Protein AF-A0A1Q3T3F7-F1 (afdb_monomer_lite)

Secondary structure (DSSP, 8-state):
-HHHHHHHHHHHHHHHHHHHHHHHHHHHHH---TTHHHHHHHHHHHHHHHHHHHHHHHHH--SHHHHHHHHHHHHHHHHHHHHHHHHHHHHHHHHHHHHHHHHH----EEEEEEE--TT-SS--EEEEEEEEEGGGG-TTEEEEEEEEEEESTTSS-HHHHSSGGGGGS-EEE--SEESSS---EEEE-SSEEEEEEEEEETTEEEEEETTEEEE-TT----S-S--TT-EEEEEEEEEETTEEEE-HHHHHHHHHHH-TTTT-HHHHHHHHHTTSHHHHHHTT-EEEEETTEEEEEE--

pLDDT: mean 79.57, std 12.03, range [44.59, 96.0]

Foldseek 3Di:
DVVVVLVVLLVVLLVLLVVLLVVLVVCLVVFPDPVCVVSLVVSLVVNVVQLVVLVVQCVPDPDPVSVVSSVSSNVSSVVSNVVSCVVVVVVVVLQVVLQVLLVQWAFPDKDKDFACFPLAPAGFWIKIKTKTWLVSVPPQKDWAWKKKAKFDPPPDDLVNCPDPNVLQAFIWGAAQEEADDDDFDWADDPTIIMTIGITGTPQWRYDDDSQKTFGDPPNPPVDDSDDPPIFMFMWTWICRSRHIRTNRVNVSVCRCPPNPCNPPVVSSVSSRVCPPPVNLVVSAWDQDDDVPGRRMTGHD

Sequence (300 aa):
MRYILAILALLMTVAVSYLCFIIVIATSKEGIVGSDFLTFFLTMITLILTFSAWLWVLKKSNAPAMKVISSTGMALPALPFLLITFVSGFVIYQFMYGKYLSKYATVRHYKETLITWPNFTYPVGLKIELEVPSASLGHRARYEGPILWMGSEGIIHANNAYSTSSHGYATLRPPFFVKNQPTSTITTGENSSTITQYLYPNVIMYIESPDVFCKELYSDLNTQIYSTGSHVNGILRWRYAQAVVDLNNALDNFLHKDSVFKNNPMLWNNMHKQFRDENLLAVGFKRCQIGARTNCFCKQ

Radius of gyration: 26.87 Å; chains: 1; bounding box: 64×48×82 Å

Structure (mmCIF, N/CA/C/O backbone):
data_AF-A0A1Q3T3F7-F1
#
_entry.id   AF-A0A1Q3T3F7-F1
#
loop_
_atom_site.group_PDB
_atom_site.id
_atom_site.type_symbol
_atom_site.label_atom_id
_atom_site.label_alt_id
_atom_site.label_comp_id
_atom_site.label_asym_id
_atom_site.label_entity_id
_atom_site.label_seq_id
_atom_site.pdbx_PDB_ins_code
_atom_site.Cartn_x
_atom_site.Cartn_y
_atom_site.Cartn_z
_atom_site.occupancy
_atom_site.B_iso_or_equiv
_atom_site.auth_seq_id
_atom_site.auth_comp_id
_atom_site.auth_asym_id
_atom_site.auth_atom_id
_atom_site.pdbx_PDB_model_num
ATOM 1 N N . MET A 1 1 ? -38.729 23.944 39.448 1.00 78.69 1 MET A N 1
ATOM 2 C CA . MET A 1 1 ? -37.382 24.323 38.956 1.00 78.69 1 MET A CA 1
ATOM 3 C C . MET A 1 1 ? -36.404 23.144 38.875 1.00 78.69 1 MET A C 1
ATOM 5 O O . MET A 1 1 ? -35.935 22.874 37.781 1.00 78.69 1 MET A O 1
ATOM 9 N N . ARG A 1 2 ? -36.143 22.380 39.955 1.00 83.00 2 ARG A N 1
ATOM 10 C CA . ARG A 1 2 ? -35.221 21.213 39.923 1.00 83.00 2 ARG A CA 1
ATOM 11 C C . ARG A 1 2 ? -35.563 20.151 38.860 1.00 83.00 2 ARG A C 1
ATOM 13 O O . ARG A 1 2 ? -34.678 19.726 38.134 1.00 83.00 2 ARG A O 1
ATOM 20 N N . TYR A 1 3 ? -36.839 19.784 38.723 1.00 83.69 3 TYR A N 1
ATOM 21 C CA . TYR A 1 3 ? -37.293 18.836 37.693 1.00 83.69 3 TYR A CA 1
ATOM 22 C C . TYR A 1 3 ? -37.123 19.365 36.265 1.00 83.69 3 TYR A C 1
ATOM 24 O O . TYR A 1 3 ? -36.716 18.622 35.384 1.00 83.69 3 TYR A O 1
ATOM 32 N N . ILE A 1 4 ? -37.373 20.660 36.050 1.00 86.75 4 ILE A N 1
ATOM 33 C CA . ILE A 1 4 ? -37.198 21.311 34.743 1.00 86.75 4 ILE A CA 1
ATOM 34 C C . ILE A 1 4 ? -35.719 21.272 34.342 1.00 86.75 4 ILE A C 1
ATOM 36 O O . ILE A 1 4 ? -35.395 20.865 33.233 1.00 86.75 4 ILE A O 1
ATOM 40 N N . LEU A 1 5 ? -34.816 21.608 35.269 1.00 85.88 5 LEU A N 1
ATOM 41 C CA . LEU A 1 5 ? -33.371 21.518 35.045 1.00 85.88 5 LEU A CA 1
ATOM 42 C C . LEU A 1 5 ? -32.919 20.079 34.763 1.00 85.88 5 LEU A C 1
ATOM 44 O O . LEU A 1 5 ? -32.094 19.868 33.881 1.00 85.88 5 LEU A O 1
ATOM 48 N N . ALA A 1 6 ? -33.479 19.088 35.462 1.00 84.19 6 ALA A N 1
ATOM 49 C CA . ALA A 1 6 ? -33.170 17.681 35.217 1.00 84.19 6 ALA A CA 1
ATOM 50 C C . ALA A 1 6 ? -33.649 17.204 33.836 1.00 84.19 6 ALA A C 1
ATOM 52 O O . ALA A 1 6 ? -32.922 16.490 33.154 1.00 84.19 6 ALA A O 1
ATOM 53 N N . ILE A 1 7 ? -34.836 17.626 33.396 1.00 88.19 7 ILE A N 1
ATOM 54 C CA . ILE A 1 7 ? -35.355 17.312 32.056 1.00 88.19 7 ILE A CA 1
ATOM 55 C C . ILE A 1 7 ? -34.505 17.991 30.974 1.00 88.19 7 ILE A C 1
ATOM 57 O O . ILE A 1 7 ? -34.151 17.354 29.987 1.00 88.19 7 ILE A O 1
ATOM 61 N N . LEU A 1 8 ? -34.107 19.251 31.165 1.00 89.69 8 LEU A N 1
ATOM 62 C CA . LEU A 1 8 ? -33.199 19.934 30.236 1.00 89.69 8 LEU A CA 1
ATOM 63 C C . LEU A 1 8 ? -31.832 19.238 30.167 1.00 89.69 8 LEU A C 1
ATOM 65 O O . LEU A 1 8 ? -31.312 19.006 29.077 1.00 89.69 8 LEU A O 1
ATOM 69 N N . ALA A 1 9 ? -31.276 18.835 31.313 1.00 87.06 9 ALA A N 1
ATOM 70 C CA . ALA A 1 9 ? -30.032 18.070 31.369 1.00 87.06 9 ALA A CA 1
ATOM 71 C C . ALA A 1 9 ? -30.160 16.700 30.680 1.00 87.06 9 ALA A C 1
ATOM 73 O O . ALA A 1 9 ? -29.218 16.256 30.022 1.00 87.06 9 ALA A O 1
ATOM 74 N N . LEU A 1 10 ? -31.318 16.039 30.797 1.00 88.62 10 LEU A N 1
ATOM 75 C CA . LEU A 1 10 ? -31.625 14.784 30.105 1.00 88.62 10 LEU A CA 1
ATOM 76 C C . LEU A 1 10 ? -31.589 14.982 28.588 1.00 88.62 10 LEU A C 1
ATOM 78 O O . LEU A 1 10 ? -30.882 14.255 27.894 1.00 88.62 10 LEU A O 1
ATOM 82 N N . LEU A 1 11 ? -32.309 15.986 28.083 1.00 89.88 11 LEU A N 1
ATOM 83 C CA . LEU A 1 11 ? -32.361 16.294 26.653 1.00 89.88 11 LEU A CA 1
ATOM 84 C C . LEU A 1 11 ? -30.967 16.608 26.097 1.00 89.88 11 LEU A C 1
ATOM 86 O O . LEU A 1 11 ? -30.584 16.064 25.063 1.00 89.88 11 LEU A O 1
ATOM 90 N N . MET A 1 12 ? -30.178 17.406 26.823 1.00 90.31 12 MET A N 1
ATOM 91 C CA . MET A 1 12 ? -28.788 17.696 26.461 1.00 90.31 12 MET A CA 1
ATOM 92 C C . MET A 1 12 ? -27.917 16.437 26.456 1.00 90.31 12 MET A C 1
ATOM 94 O O . MET A 1 12 ? -27.137 16.235 25.532 1.00 90.31 12 MET A O 1
ATOM 98 N N . THR A 1 13 ? -28.073 15.564 27.453 1.00 88.50 13 THR A N 1
ATOM 99 C CA . THR A 1 13 ? -27.333 14.295 27.540 1.00 88.50 13 THR A CA 1
ATOM 100 C C . THR A 1 13 ? -27.618 13.404 26.331 1.00 88.50 13 THR A C 1
ATOM 102 O O . THR A 1 13 ? -26.693 12.873 25.714 1.00 88.50 13 THR A O 1
ATOM 105 N N . VAL A 1 14 ? -28.895 13.266 25.964 1.00 88.19 14 VAL A N 1
ATOM 106 C CA . VAL A 1 14 ? -29.304 12.503 24.782 1.00 88.19 14 VAL A CA 1
ATOM 107 C C . VAL A 1 14 ? -28.698 13.133 23.529 1.00 88.19 14 VAL A C 1
ATOM 109 O O . VAL A 1 14 ? -27.987 12.443 22.803 1.00 88.19 14 VAL A O 1
ATOM 112 N N . ALA A 1 15 ? -28.870 14.440 23.320 1.00 89.88 15 ALA A N 1
ATOM 113 C CA . ALA A 1 15 ? -28.330 15.136 22.153 1.00 89.88 15 ALA A CA 1
ATOM 114 C C . ALA A 1 15 ? -26.807 14.961 22.007 1.00 89.88 15 ALA A C 1
ATOM 116 O O . ALA A 1 15 ? -26.332 14.592 20.934 1.00 89.88 15 ALA A O 1
ATOM 117 N N . VAL A 1 16 ? -26.045 15.148 23.090 1.00 88.88 16 VAL A N 1
ATOM 118 C CA . VAL A 1 16 ? -24.581 14.990 23.089 1.00 88.88 16 VAL A CA 1
ATOM 119 C C . VAL A 1 16 ? -24.179 13.542 22.811 1.00 88.88 16 VAL A C 1
ATOM 121 O O . VAL A 1 16 ? -23.296 13.309 21.992 1.00 88.88 16 VAL A O 1
ATOM 124 N N . SER A 1 17 ? -24.839 12.558 23.432 1.00 88.44 17 SER A N 1
ATOM 125 C CA . SER A 1 17 ? -24.500 11.143 23.219 1.00 88.44 17 SER A CA 1
ATOM 126 C C . SER A 1 17 ? -24.701 10.692 21.769 1.00 88.44 17 SER A C 1
ATOM 128 O O . SER A 1 17 ? -23.837 10.018 21.205 1.00 88.44 17 SER A O 1
ATOM 130 N N . TYR A 1 18 ? -25.795 11.122 21.134 1.00 88.81 18 TYR A N 1
ATOM 131 C CA . TYR A 1 18 ? -26.061 10.832 19.727 1.00 88.81 18 TYR A CA 1
ATOM 132 C C . TYR A 1 18 ? -25.140 11.621 18.794 1.00 88.81 18 TYR A C 1
ATOM 134 O O . TYR A 1 18 ? -24.691 11.073 17.790 1.00 88.81 18 TYR A O 1
ATOM 142 N N . LEU A 1 19 ? -24.784 12.862 19.135 1.00 88.94 19 LEU A N 1
ATOM 143 C CA . LEU A 1 19 ? -23.787 13.623 18.383 1.00 88.94 19 LEU A CA 1
ATOM 144 C C . LEU A 1 19 ? -22.417 12.929 18.411 1.00 88.94 19 LEU A C 1
ATOM 146 O O . LEU A 1 19 ? -21.804 12.757 17.360 1.00 88.94 19 LEU A O 1
ATOM 150 N N . CYS A 1 20 ? -21.962 12.461 19.580 1.00 87.75 20 CYS A N 1
ATOM 151 C CA . CYS A 1 20 ? -20.731 11.674 19.702 1.00 87.75 20 CYS A CA 1
ATOM 152 C C . CYS A 1 20 ? -20.779 10.406 18.841 1.00 87.75 20 CYS A C 1
ATOM 154 O O . CYS A 1 20 ? -19.801 10.086 18.168 1.00 87.75 20 CYS A O 1
ATOM 156 N N . PHE A 1 21 ? -21.915 9.708 18.826 1.00 86.19 21 PHE A N 1
ATOM 157 C CA . PHE A 1 21 ? -22.109 8.521 17.997 1.00 86.19 21 PHE A CA 1
ATOM 158 C C . PHE A 1 21 ? -22.022 8.831 16.498 1.00 86.19 21 PHE A C 1
ATOM 160 O O . PHE A 1 21 ? -21.320 8.131 15.770 1.00 86.19 21 PHE A O 1
ATOM 167 N N . ILE A 1 22 ? -22.671 9.906 16.043 1.00 87.81 22 ILE A N 1
ATOM 168 C CA . ILE A 1 22 ? -22.610 10.352 14.645 1.00 87.81 22 ILE A CA 1
ATOM 169 C C . ILE A 1 22 ? -21.174 10.715 14.257 1.00 87.81 22 ILE A C 1
ATOM 171 O O . ILE A 1 22 ? -20.713 10.278 13.205 1.00 87.81 22 ILE A O 1
ATOM 175 N N . ILE A 1 23 ? -20.454 11.454 15.110 1.00 84.94 23 ILE A N 1
ATOM 176 C CA . ILE A 1 23 ? -19.047 11.811 14.874 1.00 84.94 23 ILE A CA 1
ATOM 177 C C . ILE A 1 23 ? -18.199 10.547 14.722 1.00 84.94 23 ILE A C 1
ATOM 179 O O . ILE A 1 23 ? -17.444 10.438 13.764 1.00 84.94 23 ILE A O 1
ATOM 183 N N . VAL A 1 24 ? -18.363 9.570 15.617 1.00 83.25 24 VAL A N 1
ATOM 184 C CA . VAL A 1 24 ? -17.617 8.303 15.585 1.00 83.25 24 VAL A CA 1
ATOM 185 C C . VAL A 1 24 ? -17.922 7.483 14.328 1.00 83.25 24 VAL A C 1
ATOM 187 O O . VAL A 1 24 ? -17.011 6.906 13.733 1.00 83.25 24 VAL A O 1
ATOM 190 N N . ILE A 1 25 ? -19.178 7.428 13.883 1.00 82.31 25 ILE A N 1
ATOM 191 C CA . ILE A 1 25 ? -19.532 6.755 12.623 1.00 82.31 25 ILE A CA 1
ATOM 192 C C . ILE A 1 25 ? -18.935 7.492 11.423 1.00 82.31 25 ILE A C 1
ATOM 194 O O . ILE A 1 25 ? -18.386 6.854 10.526 1.00 82.31 25 ILE A O 1
ATOM 198 N N . ALA A 1 26 ? -19.033 8.821 11.400 1.00 81.75 26 ALA A N 1
ATOM 199 C CA . ALA A 1 26 ? -18.517 9.628 10.304 1.00 81.75 26 ALA A CA 1
ATOM 200 C C . ALA A 1 26 ? -16.997 9.463 10.161 1.00 81.75 26 ALA A C 1
ATOM 202 O O . ALA A 1 26 ? -16.523 9.160 9.068 1.00 81.75 26 ALA A O 1
ATOM 203 N N . THR A 1 27 ? -16.247 9.550 11.264 1.00 75.69 27 THR A N 1
ATOM 204 C CA . THR A 1 27 ? -14.787 9.372 11.250 1.00 75.69 27 THR A CA 1
ATOM 205 C C . THR A 1 27 ? -14.385 7.932 10.937 1.00 75.69 27 THR A C 1
ATOM 207 O O . THR A 1 27 ? -13.487 7.694 10.133 1.00 75.69 27 THR A O 1
ATOM 210 N N . SER A 1 28 ? -15.081 6.935 11.491 1.00 70.69 28 SER A N 1
ATOM 211 C CA . SER A 1 28 ? -14.764 5.524 11.219 1.00 70.69 28 SER A CA 1
ATOM 212 C C . SER A 1 28 ? -15.054 5.081 9.781 1.00 70.69 28 SER A C 1
ATOM 214 O O . SER A 1 28 ? -14.490 4.075 9.342 1.00 70.69 28 SER A O 1
ATOM 216 N N . LYS A 1 29 ? -15.882 5.816 9.025 1.00 69.94 29 LYS A N 1
ATOM 217 C CA . LYS A 1 29 ? -16.133 5.563 7.598 1.00 69.94 29 LYS A CA 1
ATOM 218 C C . LYS A 1 29 ? -14.932 5.924 6.720 1.00 69.94 29 LYS A C 1
ATOM 220 O O . LYS A 1 29 ? -14.641 5.192 5.776 1.00 69.94 29 LYS A O 1
ATOM 225 N N . GLU A 1 30 ? -14.256 7.032 7.014 1.00 60.62 30 GLU A N 1
ATOM 226 C CA . GLU A 1 30 ? -13.170 7.577 6.181 1.00 60.62 30 GLU A CA 1
ATOM 227 C C . GLU A 1 30 ? -11.809 6.911 6.447 1.00 60.62 30 GLU A C 1
ATOM 229 O O . GLU A 1 30 ? -10.882 7.030 5.645 1.00 60.62 30 GLU A O 1
ATOM 234 N N . GLY A 1 31 ? -11.730 6.116 7.513 1.00 58.72 31 GLY A N 1
ATOM 235 C CA . GLY A 1 31 ? -10.501 5.490 7.982 1.00 58.72 31 GLY A CA 1
ATOM 236 C C . GLY A 1 31 ? -9.888 6.292 9.116 1.00 58.72 31 GLY A C 1
ATOM 237 O O . GLY A 1 31 ? -9.935 7.514 9.127 1.00 58.72 31 GLY A O 1
ATOM 238 N N . ILE A 1 32 ? -9.355 5.582 10.108 1.00 63.25 32 ILE A N 1
ATOM 239 C CA . ILE A 1 32 ? -8.925 6.189 11.369 1.00 63.25 32 ILE A CA 1
ATOM 240 C C . ILE A 1 32 ? -7.459 6.571 11.239 1.00 63.25 32 ILE A C 1
ATOM 242 O O . ILE A 1 32 ? -6.578 5.714 11.131 1.00 63.25 32 ILE A O 1
ATOM 246 N N . VAL A 1 33 ? -7.202 7.870 11.253 1.00 62.94 33 VAL A N 1
ATOM 247 C CA . VAL A 1 33 ? -5.860 8.444 11.268 1.00 62.94 33 VAL A CA 1
ATOM 248 C C . VAL A 1 33 ? -5.438 8.659 12.722 1.00 62.94 33 VAL A C 1
ATOM 250 O O . VAL A 1 33 ? -6.265 8.749 13.627 1.00 62.94 33 VAL A O 1
ATOM 253 N N . GLY A 1 34 ? -4.131 8.741 12.983 1.00 63.88 34 GLY A N 1
ATOM 254 C CA . GLY A 1 34 ? -3.589 8.943 14.333 1.00 63.88 34 GLY A CA 1
ATOM 255 C C . GLY A 1 34 ? -4.230 10.107 15.112 1.00 63.88 34 GLY A C 1
ATOM 256 O O . GLY A 1 34 ? -4.373 10.025 16.330 1.00 63.88 34 GLY A O 1
ATOM 257 N N . SER A 1 35 ? -4.671 11.157 14.412 1.00 66.25 35 SER A N 1
ATOM 258 C CA . SER A 1 35 ? -5.398 12.305 14.971 1.00 66.25 35 SER A CA 1
ATOM 259 C C . SER A 1 35 ? -6.759 11.947 15.571 1.00 66.25 35 SER A C 1
ATOM 261 O O . SER A 1 35 ? -7.202 12.587 16.523 1.00 66.25 35 SER A O 1
ATOM 263 N N . ASP A 1 36 ? -7.413 10.909 15.059 1.00 72.25 36 ASP A N 1
ATOM 264 C CA . ASP A 1 36 ? -8.791 10.580 15.416 1.00 72.25 36 ASP A CA 1
ATOM 265 C C . ASP A 1 36 ? -8.872 9.875 16.769 1.00 72.25 36 ASP A C 1
ATOM 267 O O . ASP A 1 36 ? -9.899 9.953 17.444 1.00 72.25 36 ASP A O 1
ATOM 271 N N . PHE A 1 37 ? -7.777 9.254 17.230 1.00 75.31 37 PHE A N 1
ATOM 272 C CA . PHE A 1 37 ? -7.704 8.644 18.561 1.00 75.31 37 PHE A CA 1
ATOM 273 C C . PHE A 1 37 ? -8.017 9.642 19.676 1.00 75.31 37 PHE A C 1
ATOM 275 O O . PHE A 1 37 ? -8.658 9.266 20.658 1.00 75.31 37 PHE A O 1
ATOM 282 N N . LEU A 1 38 ? -7.624 10.911 19.518 1.00 81.44 38 LEU A N 1
ATOM 283 C CA . LEU A 1 38 ? -7.965 11.954 20.482 1.00 81.44 38 LEU A CA 1
ATOM 284 C C . LEU A 1 38 ? -9.481 12.180 20.526 1.00 81.44 38 LEU A C 1
ATOM 286 O O . LEU A 1 38 ? -10.060 12.242 21.607 1.00 81.44 38 LEU A O 1
ATOM 290 N N . THR A 1 39 ? -10.141 12.223 19.369 1.00 82.19 39 THR A N 1
ATOM 291 C CA . THR A 1 39 ? -11.602 12.345 19.262 1.00 82.19 39 THR A CA 1
ATOM 292 C C . THR A 1 39 ? -12.311 11.158 19.916 1.00 82.19 39 THR A C 1
ATOM 294 O O . THR A 1 39 ? -13.233 11.342 20.714 1.00 82.19 39 THR A O 1
ATOM 297 N N . PHE A 1 40 ? -11.852 9.930 19.660 1.00 80.31 40 PHE A N 1
ATOM 298 C CA . PHE A 1 40 ? -12.373 8.724 20.316 1.00 80.31 40 PHE A CA 1
ATOM 299 C C . PHE A 1 40 ? -12.178 8.755 21.838 1.00 80.31 40 PHE A C 1
ATOM 301 O O . PHE A 1 40 ? -13.078 8.390 22.594 1.00 80.31 40 PHE A O 1
ATOM 308 N N . PHE A 1 41 ? -11.024 9.228 22.305 1.00 84.12 41 PHE A N 1
ATOM 309 C CA . PHE A 1 41 ? -10.730 9.344 23.730 1.00 84.12 41 PHE A CA 1
ATOM 310 C C . PHE A 1 41 ? -11.610 10.395 24.417 1.00 84.12 41 PHE A C 1
ATOM 312 O O . PHE A 1 41 ? -12.210 10.118 25.457 1.00 84.12 41 PHE A O 1
ATOM 319 N N . LEU A 1 42 ? -11.749 11.577 23.811 1.00 87.12 42 LEU A N 1
ATOM 320 C CA . LEU A 1 42 ? -12.589 12.653 24.332 1.00 87.12 42 LEU A CA 1
ATOM 321 C C . LEU A 1 42 ? -14.062 12.240 24.373 1.00 87.12 42 LEU A C 1
ATOM 323 O O . LEU A 1 42 ? -14.704 12.411 25.406 1.00 87.12 42 LEU A O 1
ATOM 327 N N . THR A 1 43 ? -14.582 11.621 23.307 1.00 86.06 43 THR A N 1
ATOM 328 C CA . THR A 1 43 ? -15.970 11.122 23.287 1.00 86.06 43 THR A CA 1
ATOM 329 C C . THR A 1 43 ? -16.224 10.060 24.362 1.00 86.06 43 THR A C 1
ATOM 331 O O . THR A 1 43 ? -17.252 10.120 25.039 1.00 86.06 43 THR A O 1
ATOM 334 N N . MET A 1 44 ? -15.277 9.146 24.602 1.00 85.62 44 MET A N 1
ATOM 335 C CA . MET A 1 44 ? -15.370 8.175 25.701 1.00 85.62 44 MET A CA 1
ATOM 336 C C . MET A 1 44 ? -15.414 8.839 27.071 1.00 85.62 44 MET A C 1
ATOM 338 O O . MET A 1 44 ? -16.287 8.516 27.878 1.00 85.62 44 MET A O 1
ATOM 342 N N . ILE A 1 45 ? -14.506 9.782 27.338 1.00 89.00 45 ILE A N 1
ATOM 343 C CA . ILE A 1 45 ? -14.478 10.507 28.612 1.00 89.00 45 ILE A CA 1
ATOM 344 C C . ILE A 1 45 ? -15.788 11.258 28.825 1.00 89.00 45 ILE A C 1
ATOM 346 O O . ILE A 1 45 ? -16.371 11.161 29.905 1.00 89.00 45 ILE A O 1
ATOM 350 N N . THR A 1 46 ? -16.287 11.965 27.807 1.00 87.62 46 THR A N 1
ATOM 351 C CA . THR A 1 46 ? -17.558 12.690 27.900 1.00 87.62 46 THR A CA 1
ATOM 352 C C . THR A 1 46 ? -18.696 11.748 28.285 1.00 87.62 46 THR A C 1
ATOM 354 O O . THR A 1 46 ? -19.448 12.051 29.213 1.00 87.62 46 THR A O 1
ATOM 357 N N . LEU A 1 47 ? -18.803 10.578 27.653 1.00 86.69 47 LEU A N 1
ATOM 358 C CA . LEU A 1 47 ? -19.859 9.615 27.972 1.00 86.69 47 LEU A CA 1
ATOM 359 C C . LEU A 1 47 ? -19.709 9.023 29.381 1.00 86.69 47 LEU A C 1
ATOM 361 O O . LEU A 1 47 ? -20.702 8.941 30.104 1.00 86.69 47 LEU A O 1
ATOM 365 N N . ILE A 1 48 ? -18.487 8.686 29.808 1.00 89.50 48 ILE A N 1
ATOM 366 C CA . ILE A 1 48 ? -18.209 8.175 31.162 1.00 89.50 48 ILE A CA 1
ATOM 367 C C . ILE A 1 48 ? -18.582 9.213 32.225 1.00 89.50 48 ILE A C 1
ATOM 369 O O . ILE A 1 48 ? -19.238 8.873 33.214 1.00 89.50 48 ILE A O 1
ATOM 373 N N . LEU A 1 49 ? -18.203 10.478 32.025 1.00 89.56 49 LEU A N 1
ATOM 374 C CA . LEU A 1 49 ? -18.542 11.570 32.940 1.00 89.56 49 LEU A CA 1
ATOM 375 C C . LEU A 1 49 ? -20.054 11.785 33.006 1.00 89.56 49 LEU A C 1
ATOM 377 O O . LEU A 1 49 ? -20.607 11.929 34.096 1.00 89.56 49 LEU A O 1
ATOM 381 N N . THR A 1 50 ? -20.733 11.736 31.859 1.00 87.06 50 THR A N 1
ATOM 382 C CA . THR A 1 50 ? -22.188 11.920 31.794 1.00 87.06 50 THR A CA 1
ATOM 383 C C . THR A 1 50 ? -22.922 10.776 32.497 1.00 87.06 50 THR A C 1
ATOM 385 O O . THR A 1 50 ? -23.813 11.017 33.312 1.00 87.06 50 THR A O 1
ATOM 388 N N . PHE A 1 51 ? -22.499 9.530 32.271 1.00 87.12 51 PHE A N 1
ATOM 389 C CA . PHE A 1 51 ? -23.050 8.358 32.953 1.00 87.12 51 PHE A CA 1
ATOM 390 C C . PHE A 1 51 ? -22.807 8.413 34.470 1.00 87.12 51 PHE A C 1
ATOM 392 O O . PHE A 1 51 ? -23.718 8.171 35.263 1.00 87.12 51 PHE A O 1
ATOM 399 N N . SER A 1 52 ? -21.599 8.805 34.883 1.00 88.75 52 SER A N 1
ATOM 400 C CA . SER A 1 52 ? -21.226 8.952 36.296 1.00 88.75 52 SER A CA 1
ATOM 401 C C . SER A 1 52 ? -22.036 10.045 36.996 1.00 88.75 52 SER A C 1
ATOM 403 O O . SER A 1 52 ? -22.481 9.850 38.129 1.00 88.75 52 SER A O 1
ATOM 405 N N . ALA A 1 53 ? -22.285 11.168 36.315 1.00 87.75 53 ALA A N 1
ATOM 406 C CA . ALA A 1 53 ? -23.117 12.253 36.825 1.00 87.75 53 ALA A CA 1
ATOM 407 C C . ALA A 1 53 ? -24.558 11.783 37.074 1.00 87.75 53 ALA A C 1
ATOM 409 O O . ALA A 1 53 ? -25.096 12.001 38.161 1.00 87.75 53 ALA A O 1
ATOM 410 N N . TRP A 1 54 ? -25.167 11.066 36.125 1.00 89.75 54 TRP A N 1
ATOM 411 C CA . TRP A 1 54 ? -26.520 10.527 36.298 1.00 89.75 54 TRP A CA 1
ATOM 412 C C . TRP A 1 54 ? -26.609 9.458 37.387 1.00 89.75 54 TRP A C 1
ATOM 414 O O . TRP A 1 54 ? -27.565 9.461 38.165 1.00 89.75 54 TRP A O 1
ATOM 424 N N . LEU A 1 55 ? -25.591 8.604 37.513 1.00 88.31 55 LEU A N 1
ATOM 425 C CA . LEU A 1 55 ? -25.499 7.615 38.589 1.00 88.31 55 LEU A CA 1
ATOM 426 C C . LEU A 1 55 ? -25.392 8.288 39.966 1.00 88.31 55 LEU A C 1
ATOM 428 O O . LEU A 1 55 ? -26.004 7.833 40.936 1.00 88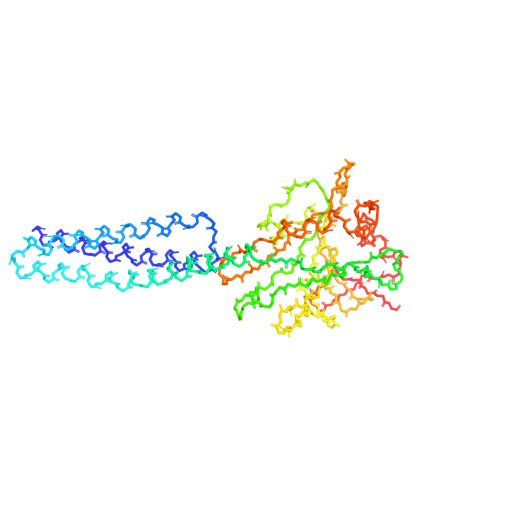.31 55 LEU A O 1
ATOM 432 N N . TRP A 1 56 ? -24.662 9.400 40.057 1.00 89.06 56 TRP A N 1
ATOM 433 C CA . TRP A 1 56 ? -24.584 10.202 41.275 1.00 89.06 56 TRP A CA 1
ATOM 434 C C . TRP A 1 56 ? -25.930 10.855 41.625 1.00 89.06 56 TRP A C 1
ATOM 436 O O . TRP A 1 56 ? -26.373 10.752 42.773 1.00 89.06 56 TRP A O 1
ATOM 446 N N . VAL A 1 57 ? -26.626 11.447 40.645 1.00 86.81 57 VAL A N 1
ATOM 447 C CA . VAL A 1 57 ? -27.973 12.015 40.846 1.00 86.81 57 VAL A CA 1
ATOM 448 C C . VAL A 1 57 ? -28.962 10.930 41.278 1.00 86.81 57 VAL A C 1
ATOM 450 O O . VAL A 1 57 ? -29.728 11.154 42.217 1.00 86.81 57 VAL A O 1
ATOM 453 N N . LEU A 1 58 ? -28.911 9.740 40.671 1.00 86.94 58 LEU A N 1
ATOM 454 C CA . LEU A 1 58 ? -29.759 8.604 41.038 1.00 86.94 58 LEU A CA 1
ATOM 455 C C . LEU A 1 58 ? -29.540 8.188 42.500 1.00 86.94 58 LEU A C 1
ATOM 457 O O . LEU A 1 58 ? -30.509 8.033 43.241 1.00 86.94 58 LEU A O 1
ATOM 461 N N . LYS A 1 59 ? -28.276 8.070 42.935 1.00 88.31 59 LYS A N 1
ATOM 462 C CA . LYS A 1 59 ? -27.918 7.711 44.320 1.00 88.31 59 LYS A CA 1
ATOM 463 C C . LYS A 1 59 ? -28.354 8.755 45.347 1.00 88.31 59 LYS A C 1
ATOM 465 O O . LYS A 1 59 ? -28.688 8.396 46.471 1.00 88.31 59 LYS A O 1
ATOM 470 N N . LYS A 1 60 ? -28.323 10.041 44.989 1.00 88.50 60 LYS A N 1
ATOM 471 C CA . LYS A 1 60 ? -28.698 11.147 45.888 1.00 88.50 60 LYS A CA 1
ATOM 472 C C . LYS A 1 60 ? -30.198 11.454 45.894 1.00 88.50 60 LYS A C 1
ATOM 474 O O . LYS A 1 60 ? -30.657 12.202 46.756 1.00 88.50 60 LYS A O 1
ATOM 479 N N . SER A 1 61 ? -30.963 10.906 44.954 1.00 85.62 61 SER A N 1
ATOM 480 C CA . SER A 1 61 ? -32.381 11.223 44.794 1.00 85.62 61 SER A CA 1
ATOM 481 C C . SER A 1 61 ? -33.279 10.302 45.616 1.00 85.62 61 SER A C 1
ATOM 483 O O . SER A 1 61 ? -33.397 9.113 45.334 1.00 85.62 61 SER A O 1
ATOM 485 N N . ASN A 1 62 ? -34.005 10.875 46.579 1.00 81.75 62 ASN A N 1
ATOM 486 C CA . ASN A 1 62 ? -35.020 10.151 47.356 1.00 81.75 62 ASN A CA 1
ATOM 487 C C . ASN A 1 62 ? -36.413 10.178 46.698 1.00 81.75 62 ASN A C 1
ATOM 489 O O . ASN A 1 62 ? -37.229 9.299 46.958 1.00 81.75 62 ASN A O 1
ATOM 493 N N . ALA A 1 63 ? -36.680 11.150 45.818 1.00 88.38 63 ALA A N 1
ATOM 494 C CA . ALA A 1 63 ? -37.976 11.301 45.159 1.00 88.38 63 ALA A CA 1
ATOM 495 C C . ALA A 1 63 ? -38.155 10.302 43.993 1.00 88.38 63 ALA A C 1
ATOM 497 O O . ALA A 1 63 ? -37.260 10.206 43.145 1.00 88.38 63 ALA A O 1
ATOM 498 N N . PRO A 1 64 ? -39.311 9.615 43.882 1.00 86.88 64 PRO A N 1
ATOM 499 C CA . PRO A 1 64 ? -39.544 8.601 42.849 1.00 86.88 64 PRO A CA 1
ATOM 500 C C . PRO A 1 64 ? -39.452 9.175 41.430 1.00 86.88 64 PRO A C 1
ATOM 502 O O . PRO A 1 64 ? -38.800 8.584 40.575 1.00 86.88 64 PRO A O 1
ATOM 505 N N . ALA A 1 65 ? -39.990 10.375 41.193 1.00 85.44 65 ALA A N 1
ATOM 506 C CA . ALA A 1 65 ? -39.909 11.038 39.890 1.00 85.44 65 ALA A CA 1
ATOM 507 C C . ALA A 1 65 ? -38.460 11.343 39.458 1.00 85.44 65 ALA A C 1
ATOM 509 O O . ALA A 1 65 ? -38.107 11.142 38.299 1.00 85.44 65 ALA A O 1
ATOM 510 N N . MET A 1 66 ? -37.588 11.764 40.385 1.00 86.06 66 MET A N 1
ATOM 511 C CA . MET A 1 66 ? -36.170 11.975 40.065 1.00 86.06 66 MET A CA 1
ATOM 512 C C . MET A 1 66 ? -35.444 10.662 39.775 1.00 86.06 66 MET A C 1
ATOM 514 O O . MET A 1 66 ? -34.605 10.634 38.882 1.00 86.06 66 MET A O 1
ATOM 518 N N . LYS A 1 67 ? -35.794 9.563 40.457 1.00 86.88 67 LYS A N 1
ATOM 519 C CA . LYS A 1 67 ? -35.239 8.239 40.137 1.00 86.88 67 LYS A CA 1
ATOM 520 C C . LYS A 1 67 ? -35.608 7.792 38.719 1.00 86.88 67 LYS A C 1
ATOM 522 O O . LYS A 1 67 ? -34.756 7.248 38.018 1.00 86.88 67 LYS A O 1
ATOM 527 N N . VAL A 1 68 ? -36.835 8.065 38.269 1.00 89.38 68 VAL A N 1
ATOM 528 C CA . VAL A 1 68 ? -37.268 7.785 36.886 1.00 89.38 68 VAL A CA 1
ATOM 529 C C . VAL A 1 68 ? -36.486 8.634 35.880 1.00 89.38 68 VAL A C 1
ATOM 531 O O . VAL A 1 68 ? -35.946 8.099 34.914 1.00 89.38 68 VAL A O 1
ATOM 534 N N . ILE A 1 69 ? -36.345 9.940 36.124 1.00 87.50 69 ILE A N 1
ATOM 535 C CA . ILE A 1 69 ? -35.580 10.825 35.230 1.00 87.50 69 ILE A CA 1
ATOM 536 C C . ILE A 1 69 ? -34.113 10.385 35.161 1.00 87.50 69 ILE A C 1
ATOM 538 O O . ILE A 1 69 ? -33.560 10.264 34.072 1.00 87.50 69 ILE A O 1
ATOM 542 N N . SER A 1 70 ? -33.486 10.091 36.302 1.00 86.06 70 SER A N 1
ATOM 543 C CA . SER A 1 70 ? -32.081 9.681 36.340 1.00 86.06 70 SER A CA 1
ATOM 544 C C . SER A 1 70 ? -31.832 8.310 35.722 1.00 86.06 70 SER A C 1
ATOM 546 O O . SER A 1 70 ? -30.849 8.151 35.007 1.00 86.06 70 SER A O 1
ATOM 548 N N . SER A 1 71 ? -32.718 7.333 35.936 1.00 86.62 71 SER A N 1
ATOM 549 C CA . SER A 1 71 ? -32.613 6.027 35.268 1.00 86.62 71 SER A CA 1
ATOM 550 C C . SER A 1 71 ? -32.782 6.151 33.753 1.00 86.62 71 SER A C 1
ATOM 552 O O . SER A 1 71 ? -32.003 5.565 33.006 1.00 86.62 71 SER A O 1
ATOM 554 N N . THR A 1 72 ? -33.708 6.994 33.289 1.00 86.88 72 THR A N 1
ATOM 555 C CA . THR A 1 72 ? -33.872 7.309 31.859 1.00 86.88 72 THR A CA 1
ATOM 556 C C . THR A 1 72 ? -32.625 7.996 31.290 1.00 86.88 72 THR A C 1
ATOM 558 O O . THR A 1 72 ? -32.175 7.656 30.196 1.00 86.88 72 THR A O 1
ATOM 561 N N . GLY A 1 73 ? -32.018 8.908 32.059 1.00 82.94 73 GLY A N 1
ATOM 562 C CA . GLY A 1 73 ? -30.770 9.594 31.704 1.00 82.94 73 GLY A CA 1
ATOM 563 C C . GLY A 1 73 ? -29.545 8.694 31.642 1.00 82.94 73 GLY A C 1
ATOM 564 O O . GLY A 1 73 ? -28.580 9.039 30.971 1.00 82.94 73 GLY A O 1
ATOM 565 N N . MET A 1 74 ? -29.600 7.518 32.267 1.00 86.06 74 MET A N 1
ATOM 566 C CA . MET A 1 74 ? -28.597 6.467 32.092 1.00 86.06 74 MET A CA 1
ATOM 567 C C . MET A 1 74 ? -28.946 5.522 30.939 1.00 86.06 74 MET A C 1
ATOM 569 O O . MET A 1 74 ? -28.057 5.133 30.189 1.00 86.06 74 MET A O 1
ATOM 573 N N . ALA A 1 75 ? -30.221 5.152 30.790 1.00 87.81 75 ALA A N 1
ATOM 574 C CA . ALA A 1 75 ? -30.661 4.147 29.826 1.00 87.81 75 ALA A CA 1
ATOM 575 C C . ALA A 1 75 ? -30.569 4.628 28.370 1.00 87.81 75 ALA A C 1
ATOM 577 O O . ALA A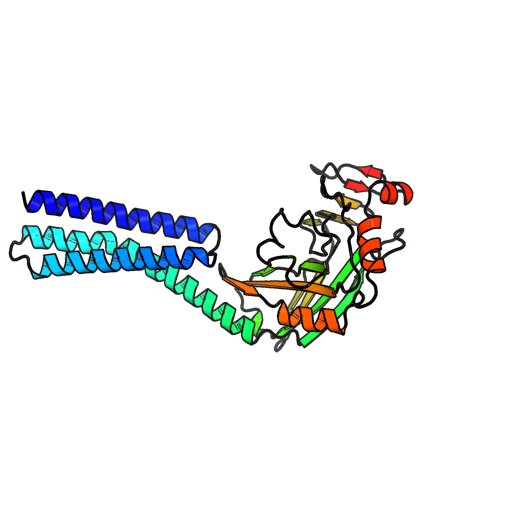 1 75 ? -30.080 3.892 27.517 1.00 87.81 75 ALA A O 1
ATOM 578 N N . LEU A 1 76 ? -30.997 5.861 28.076 1.00 87.06 76 LEU A N 1
ATOM 579 C CA . LEU A 1 76 ? -30.998 6.375 26.700 1.00 87.06 76 LEU A CA 1
ATOM 580 C C . LEU A 1 76 ? -29.584 6.518 26.101 1.00 87.06 76 LEU A C 1
ATOM 582 O O . LEU A 1 76 ? -29.395 6.108 24.955 1.00 87.06 76 LEU A O 1
ATOM 586 N N . PRO A 1 77 ? -28.572 7.025 26.834 1.00 84.44 77 PRO A N 1
ATOM 587 C CA . PRO A 1 77 ? -27.199 7.098 26.330 1.00 84.44 77 PRO A CA 1
ATOM 588 C C . PRO A 1 77 ? -26.451 5.763 26.385 1.00 84.44 77 PRO A C 1
ATOM 590 O O . PRO A 1 77 ? -25.384 5.652 25.782 1.00 84.44 77 PRO A O 1
ATOM 593 N N . ALA A 1 78 ? -26.975 4.755 27.095 1.00 86.50 78 ALA A N 1
ATOM 594 C CA . ALA A 1 78 ? -26.303 3.466 27.240 1.00 86.50 78 ALA A CA 1
ATOM 595 C C . ALA A 1 78 ? -26.103 2.763 25.892 1.00 86.50 78 ALA A C 1
ATOM 5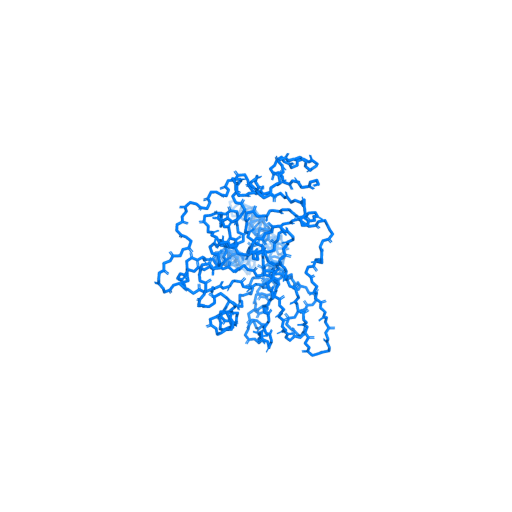97 O O . ALA A 1 78 ? -25.052 2.168 25.674 1.00 86.50 78 ALA A O 1
ATOM 598 N N . LEU A 1 79 ? -27.070 2.855 24.973 1.00 85.31 79 LEU A N 1
ATOM 599 C CA . LEU A 1 79 ? -26.943 2.250 23.646 1.00 85.31 79 LEU A CA 1
ATOM 600 C C . LEU A 1 79 ? -25.834 2.922 22.806 1.00 85.31 79 LEU A C 1
ATOM 602 O O . LEU A 1 79 ? -24.929 2.200 22.382 1.00 85.31 79 LEU A O 1
ATOM 606 N N . PRO A 1 80 ? -25.820 4.261 22.608 1.00 85.50 80 PRO A N 1
ATOM 607 C CA . PRO A 1 80 ? -24.682 4.953 22.001 1.00 85.50 80 PRO A CA 1
ATOM 608 C C . PRO A 1 80 ? -23.354 4.602 22.671 1.00 85.50 80 PRO A C 1
ATOM 610 O O . PRO A 1 80 ? -22.381 4.313 21.983 1.00 85.50 80 PRO A O 1
ATOM 613 N N . PHE A 1 81 ? -23.316 4.562 24.005 1.00 85.56 81 PHE A N 1
ATOM 614 C CA . PHE A 1 81 ? -22.109 4.217 24.748 1.00 85.56 81 PHE A CA 1
ATOM 615 C C . PHE A 1 81 ? -21.601 2.815 24.406 1.00 85.56 81 PHE A C 1
ATOM 617 O O . PHE A 1 81 ? -20.461 2.681 23.972 1.00 85.56 81 PHE A O 1
ATOM 624 N N . LEU A 1 82 ? -22.451 1.788 24.512 1.00 88.69 82 LEU A N 1
ATOM 625 C CA . LEU A 1 82 ? -22.088 0.406 24.190 1.00 88.69 82 LEU A CA 1
ATOM 626 C C . LEU A 1 82 ? -21.611 0.259 22.742 1.00 88.69 82 LEU A C 1
ATOM 628 O O . LEU A 1 82 ? -20.613 -0.418 22.495 1.00 88.69 82 LEU A O 1
ATOM 632 N N . LEU A 1 83 ? -22.287 0.914 21.794 1.00 86.94 83 LEU A N 1
ATOM 633 C CA . LEU A 1 83 ? -21.909 0.872 20.383 1.00 86.94 83 LEU A CA 1
ATOM 634 C C . LEU A 1 83 ? -20.553 1.536 20.137 1.00 86.94 83 LEU A C 1
ATOM 636 O O . LEU A 1 83 ? -19.702 0.944 19.476 1.00 86.94 83 LEU A O 1
ATOM 640 N N . ILE A 1 84 ? -20.318 2.726 20.694 1.00 85.19 84 ILE A N 1
ATOM 641 C CA . ILE A 1 84 ? -19.024 3.402 20.560 1.00 85.19 84 ILE A CA 1
ATOM 642 C C . ILE A 1 84 ? -17.939 2.561 21.247 1.00 85.19 84 ILE A C 1
ATOM 644 O O . ILE A 1 84 ? -16.869 2.385 20.674 1.00 85.19 84 ILE A O 1
ATOM 648 N N . THR A 1 85 ? -18.189 1.981 22.427 1.00 85.12 85 THR A N 1
ATOM 649 C CA . THR A 1 85 ? -17.210 1.120 23.115 1.00 85.12 85 THR A CA 1
ATOM 650 C C . THR A 1 85 ? -16.859 -0.098 22.274 1.00 85.12 85 THR A C 1
ATOM 652 O O . THR A 1 85 ? -15.680 -0.427 22.145 1.00 85.12 85 THR A O 1
ATOM 655 N N . PHE A 1 86 ? -17.854 -0.732 21.655 1.00 85.88 86 PHE A N 1
ATOM 656 C CA . PHE A 1 86 ? -17.637 -1.858 20.757 1.00 85.88 86 PHE A CA 1
ATOM 657 C C . PHE A 1 86 ? -16.810 -1.461 19.525 1.00 85.88 86 PHE A C 1
ATOM 659 O O . PHE A 1 86 ? -15.811 -2.117 19.228 1.00 85.88 86 PHE A O 1
ATOM 666 N N . VAL A 1 87 ? -17.170 -0.367 18.844 1.00 81.69 87 VAL A N 1
ATOM 667 C CA . VAL A 1 87 ? -16.443 0.129 17.662 1.00 81.69 87 VAL A CA 1
ATOM 668 C C . VAL A 1 87 ? -15.008 0.509 18.026 1.00 81.69 87 VAL A C 1
ATOM 670 O O . VAL A 1 87 ? -14.073 0.038 17.381 1.00 81.69 87 VAL A O 1
ATOM 673 N N . SER A 1 88 ? -14.809 1.286 19.091 1.00 78.75 88 SER A N 1
ATOM 674 C CA . SER A 1 88 ? -13.481 1.675 19.571 1.00 78.75 88 SER A CA 1
ATOM 675 C C . SER A 1 88 ? -12.643 0.464 19.972 1.00 78.75 88 SER A C 1
ATOM 677 O O . SER A 1 88 ? -11.479 0.371 19.591 1.00 78.75 88 SER A O 1
ATOM 679 N N . GLY A 1 89 ? -13.226 -0.492 20.702 1.00 81.81 89 GLY A N 1
ATOM 680 C CA . GLY A 1 89 ? -12.549 -1.725 21.100 1.00 81.81 89 GLY A CA 1
ATOM 681 C C . GLY A 1 89 ? -12.120 -2.558 19.893 1.00 81.81 89 GLY A C 1
ATOM 682 O O . GLY A 1 89 ? -10.981 -3.018 19.837 1.00 81.81 89 GLY A O 1
ATOM 683 N N . PHE A 1 90 ? -12.991 -2.682 18.890 1.00 79.88 90 PHE A N 1
ATOM 684 C CA . PHE A 1 90 ? -12.669 -3.355 17.635 1.00 79.88 90 PHE A CA 1
ATOM 685 C C . PHE A 1 90 ? -11.545 -2.641 16.874 1.00 79.88 90 PHE A C 1
ATOM 687 O O . PHE A 1 90 ? -10.607 -3.296 16.428 1.00 79.88 90 PHE A O 1
ATOM 694 N N . VAL A 1 91 ? -11.584 -1.311 16.768 1.00 75.56 91 VAL A N 1
ATOM 695 C CA . VAL A 1 91 ? -10.528 -0.513 16.123 1.00 75.56 91 VAL A CA 1
ATOM 696 C C . VAL A 1 91 ? -9.189 -0.686 16.834 1.00 75.56 91 VAL A C 1
ATOM 698 O O . VAL A 1 91 ? -8.184 -0.958 16.179 1.00 75.56 91 VAL A O 1
ATOM 701 N N . ILE A 1 92 ? -9.165 -0.562 18.164 1.00 77.31 92 ILE A N 1
ATOM 702 C CA . ILE A 1 92 ? -7.949 -0.733 18.968 1.00 77.31 92 ILE A CA 1
ATOM 703 C C . ILE A 1 92 ? -7.408 -2.151 18.798 1.00 77.31 92 ILE A C 1
ATOM 705 O O . ILE A 1 92 ? -6.209 -2.320 18.589 1.00 77.31 92 ILE A O 1
ATOM 709 N N . TYR A 1 93 ? -8.275 -3.165 18.830 1.00 80.75 93 TYR A N 1
ATOM 710 C CA . TYR A 1 93 ? -7.881 -4.548 18.578 1.00 80.75 93 TYR A CA 1
ATOM 711 C C . TYR A 1 93 ? -7.244 -4.710 17.193 1.00 80.75 93 TYR A C 1
ATOM 713 O O . TYR A 1 93 ? -6.148 -5.256 17.103 1.00 80.75 93 TYR A O 1
ATOM 721 N N . GLN A 1 94 ? -7.869 -4.194 16.129 1.00 75.69 94 GLN A N 1
ATOM 722 C CA . GLN A 1 94 ? -7.327 -4.269 14.765 1.00 75.69 94 GLN A CA 1
ATOM 723 C C . GLN A 1 94 ? -5.995 -3.526 14.635 1.00 75.69 94 GLN A C 1
ATOM 725 O O . GLN A 1 94 ? -5.072 -4.024 13.997 1.00 75.69 94 GLN A O 1
ATOM 730 N N . PHE A 1 95 ? -5.865 -2.363 15.275 1.00 74.12 95 PHE A N 1
ATOM 731 C CA . PHE A 1 95 ? -4.622 -1.599 15.303 1.00 74.12 95 PHE A CA 1
ATOM 732 C C . PHE A 1 95 ? -3.504 -2.355 16.028 1.00 74.12 95 PHE A C 1
ATOM 734 O O . PHE A 1 95 ? -2.400 -2.486 15.502 1.00 74.12 95 PHE A O 1
ATOM 741 N N . MET A 1 96 ? -3.788 -2.895 17.214 1.00 77.31 96 MET A N 1
ATOM 742 C CA . MET A 1 96 ? -2.822 -3.661 18.003 1.00 77.31 96 MET A CA 1
ATOM 743 C C . MET A 1 96 ? -2.441 -4.968 17.314 1.00 77.31 96 MET A C 1
ATOM 745 O O . MET A 1 96 ? -1.263 -5.314 17.289 1.00 77.31 96 MET A O 1
ATOM 749 N N . TYR A 1 97 ? -3.408 -5.663 16.717 1.00 75.56 97 TYR A N 1
ATOM 750 C CA . TYR A 1 97 ? -3.169 -6.869 15.933 1.00 75.56 97 TYR A CA 1
ATOM 751 C C . TYR A 1 97 ? -2.350 -6.561 14.678 1.00 75.56 97 TYR A C 1
ATOM 753 O O . TYR A 1 97 ? -1.376 -7.252 14.403 1.00 75.56 97 TYR A O 1
ATOM 761 N N . GLY A 1 98 ? -2.658 -5.470 13.976 1.00 69.94 98 GLY A N 1
ATOM 762 C CA . GLY A 1 98 ? -1.863 -4.985 12.853 1.00 69.94 98 GLY A CA 1
ATOM 763 C C . GLY A 1 98 ? -0.421 -4.666 13.258 1.00 69.94 98 GLY A C 1
ATOM 764 O O . GLY A 1 98 ? 0.511 -5.151 12.624 1.00 69.94 98 GLY A O 1
ATOM 765 N N . LYS A 1 99 ? -0.213 -3.914 14.346 1.00 72.38 99 LYS A N 1
ATOM 766 C CA . LYS A 1 99 ? 1.125 -3.593 14.880 1.00 72.38 99 LYS A CA 1
ATOM 767 C C . LYS A 1 99 ? 1.872 -4.832 15.376 1.00 72.38 99 LYS A C 1
ATOM 769 O O . LYS A 1 99 ? 3.090 -4.920 15.250 1.00 72.38 99 LYS A O 1
ATOM 774 N N . TYR A 1 100 ? 1.154 -5.791 15.953 1.00 74.62 100 TYR A N 1
ATOM 775 C CA . TYR A 1 100 ? 1.715 -7.092 16.287 1.00 74.62 100 TYR A CA 1
ATOM 776 C C . TYR A 1 100 ? 2.206 -7.768 15.006 1.00 74.62 100 TYR A C 1
ATOM 778 O O . TYR A 1 100 ? 3.395 -8.043 14.896 1.00 74.62 100 TYR A O 1
ATOM 786 N N . LEU A 1 101 ? 1.343 -7.930 14.000 1.00 69.81 101 LEU A N 1
ATOM 787 C CA . LEU A 1 101 ? 1.710 -8.546 12.730 1.00 69.81 101 LEU A CA 1
ATOM 788 C C . LEU A 1 101 ? 2.850 -7.808 12.029 1.00 69.81 101 LEU A C 1
ATOM 790 O O . LEU A 1 101 ? 3.740 -8.479 11.532 1.00 69.81 101 LEU A O 1
ATOM 794 N N . SER A 1 102 ? 2.903 -6.474 12.061 1.00 65.56 102 SER A N 1
ATOM 795 C CA . SER A 1 102 ? 3.996 -5.682 11.475 1.00 65.56 102 SER A CA 1
ATOM 796 C C . SER A 1 102 ? 5.358 -6.020 12.069 1.00 65.56 102 SER A C 1
ATOM 798 O O . SER A 1 102 ? 6.361 -6.025 11.365 1.00 65.56 102 SER A O 1
ATOM 800 N N . LYS A 1 103 ? 5.402 -6.321 13.371 1.00 67.00 103 LYS A N 1
ATOM 801 C CA . LYS A 1 103 ? 6.636 -6.684 14.071 1.00 67.00 103 LYS A CA 1
ATOM 802 C C . LYS A 1 103 ? 7.168 -8.053 13.635 1.00 67.00 103 LYS A C 1
ATOM 804 O O . LYS A 1 103 ? 8.370 -8.285 13.718 1.00 67.00 103 LYS A O 1
ATOM 809 N N . TYR A 1 104 ? 6.286 -8.950 13.196 1.00 66.19 104 TYR A N 1
ATOM 810 C CA . TYR A 1 104 ? 6.632 -10.312 12.767 1.00 66.19 104 TYR A CA 1
ATOM 811 C C . TYR A 1 104 ? 6.572 -10.502 11.248 1.00 66.19 104 TYR A C 1
ATOM 813 O O . TYR A 1 104 ? 6.969 -11.546 10.734 1.00 66.19 104 TYR A O 1
ATOM 821 N N . ALA A 1 105 ? 6.081 -9.496 10.533 1.00 66.56 105 ALA A N 1
ATOM 822 C CA . ALA A 1 105 ? 6.049 -9.434 9.092 1.00 66.56 105 ALA A CA 1
ATOM 823 C C . ALA A 1 105 ? 7.463 -9.232 8.574 1.00 66.56 105 ALA A C 1
ATOM 825 O O . ALA A 1 105 ? 8.027 -8.140 8.621 1.00 66.56 105 ALA A O 1
ATOM 826 N N . THR A 1 106 ? 8.041 -10.314 8.083 1.00 74.19 106 THR A N 1
ATOM 827 C CA . THR A 1 106 ? 9.332 -10.282 7.420 1.00 74.19 106 THR A CA 1
ATOM 828 C C . THR A 1 106 ? 9.133 -10.565 5.945 1.00 74.19 106 THR A C 1
ATOM 830 O O . THR A 1 106 ? 8.320 -11.405 5.558 1.00 74.19 106 THR A O 1
ATOM 833 N N . VAL A 1 107 ? 9.883 -9.852 5.111 1.00 77.56 107 VAL A N 1
ATOM 834 C CA . VAL A 1 107 ? 10.079 -10.260 3.724 1.00 77.56 107 VAL A CA 1
ATOM 835 C C . VAL A 1 107 ? 11.182 -11.317 3.766 1.00 77.56 107 VAL A C 1
ATOM 837 O O . VAL A 1 107 ? 12.322 -11.015 4.108 1.00 77.56 107 VAL A O 1
ATOM 840 N N . ARG A 1 108 ? 10.827 -12.583 3.541 1.00 83.12 108 ARG A N 1
ATOM 841 C CA . ARG A 1 108 ? 11.778 -13.709 3.549 1.00 83.12 108 ARG A CA 1
ATOM 842 C C . ARG A 1 108 ? 12.582 -13.768 2.263 1.00 83.12 108 ARG A C 1
ATOM 844 O O . ARG A 1 108 ? 13.774 -14.057 2.286 1.00 83.12 108 ARG A O 1
ATOM 851 N N . HIS A 1 109 ? 11.909 -13.485 1.157 1.00 86.12 109 HIS A N 1
ATOM 852 C CA . HIS A 1 109 ? 12.492 -13.477 -0.168 1.00 86.12 109 HIS A CA 1
ATOM 853 C C . HIS A 1 109 ? 11.991 -12.260 -0.936 1.00 86.12 109 HIS A C 1
ATOM 855 O O . HIS A 1 109 ? 10.806 -11.920 -0.865 1.00 86.12 109 HIS A O 1
ATOM 861 N N . TYR A 1 110 ? 12.911 -11.620 -1.650 1.00 89.19 110 TYR A N 1
ATOM 862 C CA . TYR A 1 110 ? 12.662 -10.469 -2.499 1.00 89.19 110 TYR A CA 1
ATOM 863 C C . TYR A 1 110 ? 13.318 -10.719 -3.849 1.00 89.19 110 TYR A C 1
ATOM 865 O O . TYR A 1 110 ? 14.521 -10.983 -3.916 1.00 89.19 110 TYR A O 1
ATOM 873 N N . LYS A 1 111 ? 12.536 -10.628 -4.921 1.00 93.06 111 LYS A N 1
ATOM 874 C CA . LYS A 1 111 ? 13.058 -10.721 -6.280 1.00 93.06 111 LYS A CA 1
ATOM 875 C C . LYS A 1 111 ? 12.432 -9.661 -7.162 1.00 93.06 111 LYS A C 1
ATOM 877 O O . LYS A 1 111 ? 11.212 -9.528 -7.227 1.00 93.06 111 LYS A O 1
ATOM 882 N N . GLU A 1 112 ? 13.290 -8.958 -7.883 1.00 94.12 112 GLU A N 1
ATOM 883 C CA . GLU A 1 112 ? 12.915 -8.014 -8.925 1.00 94.12 112 GLU A CA 1
ATOM 884 C C . GLU A 1 112 ? 13.094 -8.647 -10.306 1.00 94.12 112 GLU A C 1
ATOM 886 O O . GLU A 1 112 ? 14.034 -9.398 -10.572 1.00 94.12 112 GLU A O 1
ATOM 891 N N . THR A 1 113 ? 12.177 -8.357 -11.219 1.00 95.50 113 THR A N 1
ATOM 892 C CA . THR A 1 113 ? 12.294 -8.714 -12.633 1.00 95.50 113 THR A CA 1
ATOM 893 C C . THR A 1 113 ? 11.762 -7.563 -13.468 1.00 95.50 113 THR A C 1
ATOM 895 O O . THR A 1 113 ? 10.620 -7.141 -13.312 1.00 95.50 113 THR A O 1
ATOM 898 N N . LEU A 1 114 ? 12.599 -7.030 -14.353 1.00 96.00 114 LEU A N 1
ATOM 899 C CA . LEU A 1 114 ? 12.218 -5.928 -15.228 1.00 96.00 114 LEU A CA 1
ATOM 900 C C . LEU A 1 114 ? 11.119 -6.371 -16.203 1.00 96.00 114 LEU A C 1
ATOM 902 O O . LEU A 1 114 ? 11.210 -7.438 -16.809 1.00 96.00 114 LEU A O 1
ATOM 906 N N . ILE A 1 115 ? 10.092 -5.538 -16.365 1.00 94.25 115 ILE A N 1
ATOM 907 C CA . ILE A 1 115 ? 9.038 -5.746 -17.362 1.00 94.25 115 ILE A CA 1
ATOM 908 C C . ILE A 1 115 ? 9.477 -5.035 -18.636 1.00 94.25 115 ILE A C 1
ATOM 910 O O . ILE A 1 115 ? 9.773 -3.841 -18.607 1.00 94.25 115 ILE A O 1
ATOM 914 N N . THR A 1 116 ? 9.505 -5.748 -19.755 1.00 94.38 116 THR A N 1
ATOM 915 C CA . THR A 1 116 ? 9.815 -5.187 -21.072 1.00 94.38 116 THR A CA 1
ATOM 916 C C . THR A 1 116 ? 8.611 -5.334 -21.988 1.00 94.38 116 THR A C 1
ATOM 918 O O . THR A 1 116 ? 7.907 -6.344 -21.954 1.00 94.38 116 THR A O 1
ATOM 921 N N . TRP A 1 117 ? 8.358 -4.309 -22.797 1.00 92.12 117 TRP A N 1
ATOM 922 C CA . TRP A 1 117 ? 7.366 -4.356 -23.867 1.00 92.12 117 TRP A CA 1
ATOM 923 C C . TRP A 1 117 ? 8.066 -4.270 -25.221 1.00 92.12 117 TRP A C 1
ATOM 925 O O . TRP A 1 117 ? 9.131 -3.652 -25.318 1.00 92.12 117 TRP A O 1
ATOM 935 N N . PRO A 1 118 ? 7.477 -4.854 -26.277 1.00 89.38 118 PRO A N 1
ATOM 936 C CA . PRO A 1 118 ? 7.962 -4.644 -27.631 1.00 89.38 118 PRO A CA 1
ATOM 937 C C . PRO A 1 118 ? 8.059 -3.146 -27.946 1.00 89.38 118 PRO A C 1
ATOM 939 O O . PRO A 1 118 ? 7.194 -2.368 -27.549 1.00 89.38 118 PRO A O 1
ATOM 942 N N . ASN A 1 119 ? 9.080 -2.748 -28.710 1.00 87.31 119 ASN A N 1
ATOM 943 C CA . ASN A 1 119 ? 9.311 -1.372 -29.187 1.00 87.31 119 ASN A CA 1
ATOM 944 C C . ASN A 1 119 ? 9.790 -0.345 -28.151 1.00 87.31 119 ASN A C 1
ATOM 946 O O . ASN A 1 119 ? 10.039 0.803 -28.519 1.00 87.31 119 ASN A O 1
ATOM 950 N N . PHE A 1 120 ? 9.950 -0.738 -26.890 1.00 91.69 120 PHE A N 1
ATOM 951 C CA . PHE A 1 120 ? 10.571 0.106 -25.876 1.00 91.69 120 PHE A CA 1
ATOM 952 C C . PHE A 1 120 ? 12.028 -0.305 -25.674 1.00 91.69 120 PHE A C 1
ATOM 954 O O . PHE A 1 120 ? 12.334 -1.475 -25.454 1.00 91.69 120 PHE A O 1
ATOM 961 N N . THR A 1 121 ? 12.935 0.669 -25.744 1.00 92.31 121 THR A N 1
ATOM 962 C CA . THR A 1 121 ? 14.373 0.449 -25.519 1.00 92.31 121 THR A CA 1
ATOM 963 C C . THR A 1 121 ? 14.685 0.151 -24.053 1.00 92.31 121 THR A C 1
ATOM 965 O O . THR A 1 121 ? 15.645 -0.552 -23.749 1.00 92.31 121 THR A O 1
ATOM 968 N N . TYR A 1 122 ? 13.882 0.693 -23.136 1.00 94.25 122 TYR A N 1
ATOM 969 C CA . TYR A 1 122 ? 14.055 0.543 -21.697 1.00 94.25 122 TYR A CA 1
ATOM 970 C C . TYR A 1 122 ? 12.907 -0.282 -21.107 1.00 94.25 122 TYR A C 1
ATOM 972 O O . TYR A 1 122 ? 11.817 -0.335 -21.680 1.00 94.25 122 TYR A O 1
ATOM 980 N N . PRO A 1 123 ? 13.116 -0.936 -19.952 1.00 95.31 123 PRO A N 1
ATOM 981 C CA . PRO A 1 123 ? 12.031 -1.604 -19.251 1.00 95.31 123 PRO A CA 1
ATOM 982 C C . PRO A 1 123 ? 10.915 -0.615 -18.922 1.00 95.31 123 PRO A C 1
ATOM 984 O O . PRO A 1 123 ? 11.169 0.543 -18.603 1.00 95.31 123 PRO A O 1
ATOM 987 N N . VAL A 1 124 ? 9.678 -1.086 -19.006 1.00 92.69 124 VAL A N 1
ATOM 988 C CA . VAL A 1 124 ? 8.445 -0.308 -18.833 1.00 92.69 124 VAL A CA 1
ATOM 989 C C . VAL A 1 124 ? 7.884 -0.382 -17.417 1.00 92.69 124 VAL A C 1
ATOM 991 O O . VAL A 1 124 ? 6.930 0.317 -17.094 1.00 92.69 124 VAL A O 1
ATOM 994 N N . GLY A 1 125 ? 8.451 -1.242 -16.578 1.00 93.00 125 GLY A N 1
ATOM 995 C CA . GLY A 1 125 ? 8.002 -1.462 -15.214 1.00 93.00 125 GLY A CA 1
ATOM 996 C C . GLY A 1 125 ? 8.851 -2.506 -14.501 1.00 93.00 125 GLY A C 1
ATOM 997 O O . GLY A 1 125 ? 9.892 -2.948 -14.998 1.00 93.00 125 GLY A O 1
ATOM 998 N N . LEU A 1 126 ? 8.376 -2.914 -13.332 1.00 94.06 126 LEU A N 1
ATOM 999 C CA . LEU A 1 126 ? 9.045 -3.834 -12.429 1.00 94.06 126 LEU A CA 1
ATOM 1000 C C . LEU A 1 126 ? 8.046 -4.859 -11.900 1.00 94.06 126 LEU A C 1
ATOM 1002 O O . LEU A 1 126 ? 7.045 -4.509 -11.280 1.00 94.06 126 LEU A O 1
ATOM 1006 N N . LYS A 1 127 ? 8.331 -6.138 -12.110 1.00 93.25 127 LYS A N 1
ATOM 1007 C CA . LYS A 1 127 ? 7.683 -7.229 -11.396 1.00 93.25 127 LYS A CA 1
ATOM 1008 C C . LYS A 1 127 ? 8.460 -7.462 -10.108 1.00 93.25 127 LYS A C 1
ATOM 1010 O O . LYS A 1 127 ? 9.677 -7.629 -10.151 1.00 93.25 127 LYS A O 1
ATOM 1015 N N . ILE A 1 128 ? 7.755 -7.508 -8.989 1.00 91.38 128 ILE A N 1
ATOM 1016 C CA . ILE A 1 128 ? 8.332 -7.903 -7.708 1.00 91.38 128 ILE A CA 1
ATOM 1017 C C . ILE A 1 128 ? 7.670 -9.184 -7.208 1.00 91.38 128 ILE A C 1
ATOM 1019 O O . ILE A 1 128 ? 6.467 -9.404 -7.389 1.00 91.38 128 ILE A O 1
ATOM 1023 N N . GLU A 1 129 ? 8.466 -10.019 -6.560 1.00 90.69 129 GLU A N 1
ATOM 1024 C CA . GLU A 1 129 ? 8.022 -11.211 -5.853 1.00 90.69 129 GLU A CA 1
ATOM 1025 C C . GLU A 1 129 ? 8.475 -11.093 -4.400 1.00 90.69 129 GLU A C 1
ATOM 1027 O O . GLU A 1 129 ? 9.661 -10.920 -4.114 1.00 90.69 129 GLU A O 1
ATOM 1032 N N . LEU A 1 130 ? 7.501 -11.141 -3.495 1.00 87.56 130 LEU A N 1
ATOM 1033 C CA . LEU A 1 130 ? 7.687 -11.041 -2.055 1.00 87.56 130 LEU A CA 1
ATOM 1034 C C . LEU A 1 130 ? 7.243 -12.351 -1.421 1.00 87.56 130 LEU A C 1
ATOM 1036 O O . LEU A 1 130 ? 6.109 -12.777 -1.632 1.00 87.56 130 LEU A O 1
ATOM 1040 N N . GLU A 1 131 ? 8.085 -12.962 -0.602 1.00 86.56 131 GLU A N 1
ATOM 1041 C CA . GLU A 1 131 ? 7.655 -14.050 0.271 1.00 86.56 131 GLU A CA 1
ATOM 1042 C C . GLU A 1 131 ? 7.443 -13.518 1.687 1.00 86.56 131 GLU A C 1
ATOM 1044 O O . GLU A 1 131 ? 8.363 -12.967 2.294 1.00 86.56 131 GLU A O 1
ATOM 1049 N N . VAL A 1 132 ? 6.236 -13.697 2.220 1.00 80.62 132 VAL A N 1
ATOM 1050 C CA . VAL A 1 132 ? 5.866 -13.294 3.584 1.00 80.62 132 VAL A CA 1
ATOM 1051 C C . VAL A 1 132 ? 5.274 -14.486 4.346 1.00 80.62 132 VAL A C 1
ATOM 1053 O O . VAL A 1 132 ? 4.699 -15.379 3.725 1.00 80.62 132 VAL A O 1
ATOM 1056 N N . PRO A 1 133 ? 5.397 -14.564 5.682 1.00 75.62 133 PRO A N 1
ATOM 1057 C CA . PRO A 1 133 ? 4.770 -15.635 6.460 1.00 75.62 133 PRO A CA 1
ATOM 1058 C C . PRO A 1 133 ? 3.244 -15.699 6.250 1.00 75.62 133 PRO A C 1
ATOM 1060 O O . PRO A 1 133 ? 2.571 -14.681 6.333 1.00 75.62 133 PRO A O 1
ATOM 1063 N N . SER A 1 134 ? 2.643 -16.878 6.054 1.00 68.19 134 SER A N 1
ATOM 1064 C CA . SER A 1 134 ? 1.183 -16.971 5.809 1.00 68.19 134 SER A CA 1
ATOM 1065 C C . SER A 1 134 ? 0.335 -16.438 6.971 1.00 68.19 134 SER A C 1
ATOM 1067 O O . SER A 1 134 ? -0.725 -15.851 6.759 1.00 68.19 134 SER A O 1
ATOM 1069 N N . ALA A 1 135 ? 0.840 -16.547 8.205 1.00 60.69 135 ALA A N 1
ATOM 1070 C CA . ALA A 1 135 ? 0.212 -15.978 9.399 1.00 60.69 135 ALA A CA 1
ATOM 1071 C C . ALA A 1 135 ? 0.062 -14.443 9.345 1.00 60.69 135 ALA A C 1
ATOM 1073 O O . ALA A 1 135 ? -0.779 -13.881 10.045 1.00 60.69 135 ALA A O 1
ATOM 1074 N N . SER A 1 136 ? 0.851 -13.759 8.510 1.00 59.78 136 SER A N 1
ATOM 1075 C CA . SER A 1 136 ? 0.810 -12.306 8.353 1.00 59.78 136 SER A CA 1
ATOM 1076 C C . SER A 1 136 ? -0.174 -11.826 7.281 1.00 59.78 136 SER A C 1
ATOM 1078 O O . SER A 1 136 ? -0.230 -10.630 7.012 1.00 59.78 136 SER A O 1
ATOM 1080 N N . LEU A 1 137 ? -0.944 -12.734 6.671 1.00 60.72 137 LEU A N 1
ATOM 1081 C CA . LEU A 1 137 ? -1.967 -12.449 5.655 1.00 60.72 137 LEU A CA 1
ATOM 1082 C C . LEU A 1 137 ? -3.377 -12.827 6.120 1.00 60.72 137 LEU A C 1
ATOM 1084 O O . LEU A 1 137 ? -4.226 -13.146 5.291 1.00 60.72 137 LEU A O 1
ATOM 1088 N N . GLY A 1 138 ? -3.628 -12.819 7.437 1.00 57.34 138 GLY A N 1
ATOM 1089 C CA . GLY A 1 138 ? -4.905 -13.240 8.023 1.00 57.34 138 GLY A CA 1
ATOM 1090 C C . GLY A 1 138 ? -6.119 -12.755 7.217 1.00 57.34 138 GLY A C 1
ATOM 1091 O O . GLY A 1 138 ? -6.101 -11.649 6.684 1.00 57.34 138 GLY A O 1
ATOM 1092 N N . HIS A 1 139 ? -7.176 -13.576 7.143 1.00 53.16 139 HIS A N 1
ATOM 1093 C CA . HIS A 1 139 ? -8.302 -13.521 6.183 1.00 53.16 139 HIS A CA 1
ATOM 1094 C C . HIS A 1 139 ? -9.066 -12.183 6.003 1.00 53.16 139 HIS A C 1
ATOM 1096 O O . HIS A 1 139 ? -10.049 -12.132 5.268 1.00 53.16 139 HIS A O 1
ATOM 1102 N N . ARG A 1 140 ? -8.676 -11.101 6.681 1.00 59.28 140 ARG A N 1
ATOM 1103 C CA . ARG A 1 140 ? -9.295 -9.767 6.623 1.00 59.28 140 ARG A CA 1
ATOM 1104 C C . ARG A 1 140 ? -8.314 -8.635 6.287 1.00 59.28 140 ARG A C 1
ATOM 1106 O O . ARG A 1 140 ? -8.721 -7.474 6.289 1.00 59.28 140 ARG A O 1
ATOM 1113 N N . ALA A 1 141 ? -7.045 -8.944 6.020 1.00 63.50 141 ALA A N 1
ATOM 1114 C CA . ALA A 1 141 ? -6.062 -7.959 5.589 1.00 63.50 141 ALA A CA 1
ATOM 1115 C C . ALA A 1 141 ? -6.277 -7.610 4.113 1.00 63.50 141 ALA A C 1
ATOM 1117 O O . ALA A 1 141 ? -6.231 -8.481 3.245 1.00 63.50 141 ALA A O 1
ATOM 1118 N N . ARG A 1 142 ? -6.471 -6.329 3.803 1.00 68.19 142 ARG A N 1
ATOM 1119 C CA . ARG A 1 142 ? -6.364 -5.832 2.435 1.00 68.19 142 ARG A CA 1
ATOM 1120 C C . ARG A 1 142 ? -4.908 -5.469 2.172 1.00 68.19 142 ARG A C 1
ATOM 1122 O O . ARG A 1 142 ? -4.366 -4.550 2.779 1.00 68.19 142 ARG A O 1
ATOM 1129 N N . TYR A 1 143 ? -4.284 -6.203 1.264 1.00 73.19 143 TYR A N 1
ATOM 1130 C CA . TYR A 1 143 ? -2.947 -5.895 0.780 1.00 73.19 143 TYR A CA 1
ATOM 1131 C C . TYR A 1 143 ? -2.978 -4.627 -0.087 1.00 73.19 143 TYR A C 1
ATOM 1133 O O . TYR A 1 143 ? -3.727 -4.571 -1.065 1.00 73.19 143 TYR A O 1
ATOM 1141 N N . GLU A 1 144 ? -2.180 -3.617 0.266 1.00 73.88 144 GLU A N 1
ATOM 1142 C CA . GLU A 1 144 ? -1.931 -2.450 -0.582 1.00 73.88 144 GLU A CA 1
ATOM 1143 C C . GLU A 1 144 ? -0.584 -2.666 -1.272 1.00 73.88 144 GLU A C 1
ATOM 1145 O O . GLU A 1 144 ? 0.454 -2.770 -0.618 1.00 73.88 144 GLU A O 1
ATOM 1150 N N . GLY A 1 145 ? -0.613 -2.829 -2.599 1.00 73.38 145 GLY A N 1
ATOM 1151 C CA . GLY A 1 145 ? 0.600 -3.089 -3.368 1.00 73.38 145 GLY A CA 1
ATOM 1152 C C . GLY A 1 145 ? 1.622 -1.968 -3.229 1.00 73.38 145 GLY A C 1
ATOM 1153 O O . GLY A 1 145 ? 1.227 -0.817 -3.063 1.00 73.38 145 GLY A O 1
ATOM 1154 N N . PRO A 1 146 ? 2.923 -2.293 -3.272 1.00 83.31 146 PRO A N 1
ATOM 1155 C CA . PRO A 1 146 ? 3.945 -1.359 -2.859 1.00 83.31 146 PRO A CA 1
ATOM 1156 C C . PRO A 1 146 ? 4.105 -0.224 -3.856 1.00 83.31 146 PRO A C 1
ATOM 1158 O O . PRO A 1 146 ? 3.902 -0.388 -5.061 1.00 83.31 146 PRO A O 1
ATOM 1161 N N . ILE A 1 147 ? 4.532 0.915 -3.330 1.00 85.38 147 ILE A N 1
ATOM 1162 C CA . ILE A 1 147 ? 4.921 2.083 -4.109 1.00 85.38 147 ILE A CA 1
ATOM 1163 C C . ILE A 1 147 ? 6.419 2.264 -3.936 1.00 85.38 147 ILE A C 1
ATOM 1165 O O . ILE A 1 147 ? 6.887 2.428 -2.813 1.00 85.38 147 ILE A O 1
ATOM 1169 N N . LE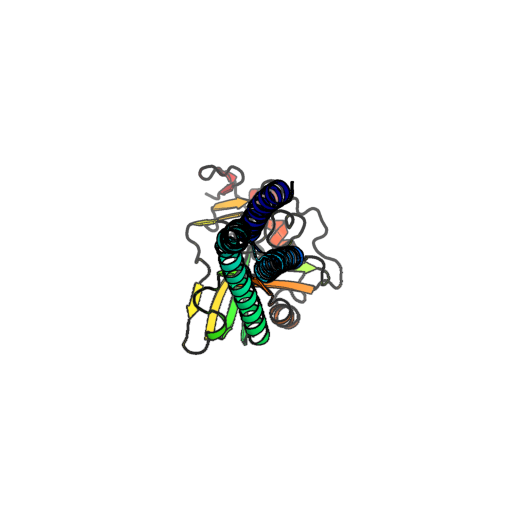U A 1 148 ? 7.162 2.250 -5.036 1.00 87.06 148 LEU A N 1
ATOM 1170 C CA . LEU A 1 148 ? 8.599 2.501 -5.039 1.00 87.06 148 LEU A CA 1
ATOM 1171 C C . LEU A 1 148 ? 8.877 3.909 -5.554 1.00 87.06 148 LEU A C 1
ATOM 1173 O O . LEU A 1 148 ? 8.207 4.383 -6.474 1.00 87.06 148 LEU A O 1
ATOM 1177 N N . TRP A 1 149 ? 9.891 4.564 -5.004 1.00 84.31 149 TRP A N 1
ATOM 1178 C CA . TRP A 1 149 ? 10.416 5.820 -5.530 1.00 84.31 149 TRP A CA 1
ATOM 1179 C C . TRP A 1 149 ? 11.929 5.863 -5.391 1.00 84.31 149 TRP A C 1
ATOM 1181 O O . TRP A 1 149 ? 12.518 5.183 -4.553 1.00 84.31 149 TRP A O 1
ATOM 1191 N N . MET A 1 150 ? 12.557 6.704 -6.202 1.00 80.31 150 MET A N 1
ATOM 1192 C CA . MET A 1 150 ? 13.973 7.011 -6.081 1.00 80.31 150 MET A CA 1
ATOM 1193 C C . MET A 1 150 ? 14.133 8.419 -5.508 1.00 80.31 150 MET A C 1
ATOM 1195 O O . MET A 1 150 ? 13.506 9.360 -5.992 1.00 80.31 150 MET A O 1
ATOM 1199 N N . GLY A 1 151 ? 14.938 8.569 -4.459 1.00 76.75 151 GLY A N 1
ATOM 1200 C CA . GLY A 1 151 ? 15.183 9.860 -3.814 1.00 76.75 151 GLY A CA 1
ATOM 1201 C C . GLY A 1 151 ? 15.882 9.718 -2.465 1.00 76.75 151 GLY A C 1
ATOM 1202 O O . GLY A 1 151 ? 16.315 8.624 -2.098 1.00 76.75 151 GLY A O 1
ATOM 1203 N N . SER A 1 152 ? 15.993 10.818 -1.716 1.00 70.50 152 SER A N 1
ATOM 1204 C CA . SER A 1 152 ? 16.426 10.734 -0.320 1.00 70.50 152 SER A CA 1
ATOM 1205 C C . SER A 1 152 ? 15.363 10.041 0.536 1.00 70.50 152 SER A C 1
ATOM 1207 O O . SER A 1 152 ? 14.165 10.059 0.223 1.00 70.50 152 SER A O 1
ATOM 1209 N N . GLU A 1 153 ? 15.806 9.434 1.633 1.00 66.38 153 GLU A N 1
ATOM 1210 C CA . GLU A 1 153 ? 14.907 8.846 2.622 1.00 66.38 153 GLU A CA 1
ATOM 1211 C C . GLU A 1 153 ? 13.907 9.897 3.138 1.00 66.38 153 GLU A C 1
ATOM 1213 O O . GLU A 1 153 ? 14.222 11.083 3.261 1.00 66.38 153 GLU A O 1
ATOM 1218 N N . GLY A 1 154 ? 12.670 9.469 3.403 1.00 61.47 154 GLY A N 1
ATOM 1219 C CA . GLY A 1 154 ? 11.644 10.305 4.035 1.00 61.47 154 GLY A CA 1
ATOM 1220 C C . GLY A 1 154 ? 10.949 11.351 3.152 1.00 61.47 154 GLY A C 1
ATOM 1221 O O . GLY A 1 154 ? 10.050 12.022 3.652 1.00 61.47 154 GLY A O 1
ATOM 1222 N N . ILE A 1 155 ? 11.290 11.481 1.859 1.00 59.19 155 ILE A N 1
ATOM 1223 C CA . ILE A 1 155 ? 10.643 12.465 0.957 1.00 59.19 155 ILE A CA 1
ATOM 1224 C C . ILE A 1 155 ? 9.132 12.228 0.836 1.00 59.19 155 ILE A C 1
ATOM 1226 O O . ILE A 1 155 ? 8.351 13.179 0.820 1.00 59.19 155 ILE A O 1
ATOM 1230 N N . ILE A 1 156 ? 8.708 10.968 0.728 1.00 63.03 156 ILE A N 1
ATOM 1231 C CA . ILE A 1 156 ? 7.300 10.622 0.548 1.00 63.03 156 ILE A CA 1
ATOM 1232 C C . ILE A 1 156 ? 6.764 10.061 1.860 1.00 63.03 156 ILE A C 1
ATOM 1234 O O . ILE A 1 156 ? 7.081 8.942 2.257 1.00 63.03 156 ILE A O 1
ATOM 1238 N N . HIS A 1 157 ? 5.895 10.825 2.527 1.00 62.38 157 HIS A N 1
ATOM 1239 C CA . HIS A 1 157 ? 5.127 10.283 3.641 1.00 62.38 157 HIS A CA 1
ATOM 1240 C C . HIS A 1 157 ? 4.158 9.226 3.136 1.00 62.38 157 HIS A C 1
ATOM 1242 O O . HIS A 1 157 ? 3.4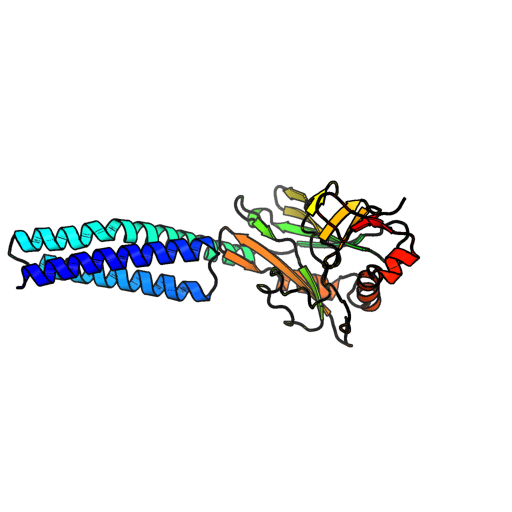27 9.426 2.167 1.00 62.38 157 HIS A O 1
ATOM 1248 N N . ALA A 1 158 ? 4.104 8.108 3.843 1.00 60.44 158 ALA A N 1
ATOM 1249 C CA . ALA A 1 158 ? 3.425 6.931 3.351 1.00 60.44 158 ALA A CA 1
ATOM 1250 C C . ALA A 1 158 ? 1.896 7.124 3.187 1.00 60.44 158 ALA A C 1
ATOM 1252 O O . ALA A 1 158 ? 1.294 6.500 2.318 1.00 60.44 158 ALA A O 1
ATOM 1253 N N . ASN A 1 159 ? 1.271 8.066 3.912 1.00 59.41 159 ASN A N 1
ATOM 1254 C CA . ASN A 1 159 ? -0.132 8.469 3.685 1.00 59.41 159 ASN A CA 1
ATOM 1255 C C . ASN A 1 159 ? -0.334 9.309 2.411 1.00 59.41 159 ASN A C 1
ATOM 1257 O O . ASN A 1 159 ? -1.400 9.242 1.809 1.00 59.41 159 ASN A O 1
ATOM 1261 N N . ASN A 1 160 ? 0.695 10.040 1.980 1.00 58.19 160 ASN A N 1
ATOM 1262 C CA . ASN A 1 160 ? 0.676 10.876 0.777 1.00 58.19 160 ASN A CA 1
ATOM 1263 C C . ASN A 1 160 ? 1.081 10.096 -0.485 1.00 58.19 160 ASN A C 1
ATOM 1265 O O . ASN A 1 160 ? 0.868 10.568 -1.598 1.00 58.19 160 ASN A O 1
ATOM 1269 N N . ALA A 1 161 ? 1.683 8.911 -0.333 1.00 59.50 161 ALA A N 1
ATOM 1270 C CA . ALA A 1 161 ? 2.096 8.073 -1.458 1.00 59.50 161 ALA A CA 1
ATOM 1271 C C . ALA A 1 161 ? 0.897 7.501 -2.230 1.00 59.50 161 ALA A C 1
ATOM 1273 O O . ALA A 1 161 ? 0.919 7.434 -3.458 1.00 59.50 161 ALA A O 1
ATOM 1274 N N . TYR A 1 162 ? -0.163 7.130 -1.505 1.00 59.47 162 TYR A N 1
ATOM 1275 C CA . TYR A 1 162 ? -1.380 6.529 -2.062 1.00 59.47 162 TYR A CA 1
ATOM 1276 C C . TYR A 1 162 ? -2.483 7.552 -2.377 1.00 59.47 162 TYR A C 1
ATOM 1278 O O . TYR A 1 162 ? -3.515 7.175 -2.933 1.00 59.47 162 TYR A O 1
ATOM 1286 N N . SER A 1 163 ? -2.294 8.832 -2.038 1.00 54.75 163 SER A N 1
ATOM 1287 C CA . SER A 1 163 ? -3.197 9.909 -2.450 1.00 54.75 163 SER A CA 1
ATOM 1288 C C . SER A 1 163 ? -2.844 10.414 -3.851 1.00 54.75 163 SER A C 1
ATOM 1290 O O . SER A 1 163 ? -1.711 10.298 -4.320 1.00 54.75 163 SER A O 1
ATOM 1292 N N . THR A 1 164 ? -3.809 11.048 -4.516 1.00 47.97 164 THR A N 1
ATOM 1293 C CA . THR A 1 164 ? -3.636 11.699 -5.827 1.00 47.97 164 THR A CA 1
ATOM 1294 C C . THR A 1 164 ? -2.647 12.878 -5.814 1.00 47.97 164 THR A C 1
ATOM 1296 O O . THR A 1 164 ? -2.410 13.508 -6.833 1.00 47.97 164 THR A O 1
ATOM 1299 N N . SER A 1 165 ? -2.031 13.200 -4.675 1.00 44.59 165 SER A N 1
ATOM 1300 C CA . SER A 1 165 ? -0.986 14.225 -4.568 1.00 44.59 165 SER A CA 1
ATOM 1301 C C . SER A 1 165 ? 0.427 13.696 -4.848 1.00 44.59 165 SER A C 1
ATOM 1303 O O . SER A 1 165 ? 1.354 14.490 -4.974 1.00 44.59 165 SER A O 1
ATOM 1305 N N . SER A 1 166 ? 0.624 12.378 -4.984 1.00 50.59 166 SER A N 1
ATOM 1306 C CA . SER A 1 166 ? 1.925 11.778 -5.344 1.00 50.59 166 SER A CA 1
ATOM 1307 C C . SER A 1 166 ? 2.343 12.022 -6.803 1.00 50.59 166 SER A C 1
ATOM 1309 O O . SER A 1 166 ? 3.405 11.571 -7.230 1.00 50.59 166 SER A O 1
ATOM 1311 N N . HIS A 1 167 ? 1.537 12.763 -7.571 1.00 51.94 167 HIS A N 1
ATOM 1312 C CA . HIS A 1 167 ? 1.730 13.030 -9.001 1.00 51.94 167 HIS A CA 1
ATOM 1313 C C . HIS A 1 167 ? 2.975 13.881 -9.310 1.00 51.94 167 HIS A C 1
ATOM 1315 O O . HIS A 1 167 ? 3.400 13.938 -10.458 1.00 51.94 167 HIS A O 1
ATOM 1321 N N . GLY A 1 168 ? 3.586 14.508 -8.296 1.00 56.38 168 GLY A N 1
ATOM 1322 C CA . GLY A 1 168 ? 4.838 15.260 -8.438 1.00 56.38 168 GLY A CA 1
ATOM 1323 C C . GLY A 1 168 ? 6.116 14.410 -8.405 1.00 56.38 168 GLY A C 1
ATOM 1324 O O . GLY A 1 168 ? 7.192 14.934 -8.691 1.00 56.38 168 GLY A O 1
ATOM 1325 N N . TYR A 1 169 ? 6.023 13.120 -8.062 1.00 67.06 169 TYR A N 1
ATOM 1326 C CA . TYR A 1 169 ? 7.177 12.223 -7.953 1.00 67.06 169 TYR A CA 1
ATOM 1327 C C . TYR A 1 169 ? 7.148 11.151 -9.041 1.00 67.06 169 TYR A C 1
ATOM 1329 O O . TYR A 1 169 ? 6.094 10.604 -9.362 1.00 67.06 169 TYR A O 1
ATOM 1337 N N . ALA A 1 170 ? 8.316 10.800 -9.578 1.00 78.69 170 ALA A N 1
ATOM 1338 C CA . ALA A 1 170 ? 8.463 9.585 -10.369 1.00 78.69 170 ALA A CA 1
ATOM 1339 C C . ALA A 1 170 ? 8.373 8.390 -9.413 1.00 78.69 170 ALA A C 1
ATOM 1341 O O . ALA A 1 170 ? 9.248 8.222 -8.564 1.00 78.69 170 ALA A O 1
ATOM 1342 N N . THR A 1 171 ? 7.300 7.605 -9.508 1.00 83.50 171 THR A N 1
ATOM 1343 C CA . THR A 1 171 ? 7.080 6.424 -8.660 1.00 83.50 171 THR A CA 1
ATOM 1344 C C . THR A 1 171 ? 6.658 5.216 -9.488 1.00 83.50 171 THR A C 1
ATOM 1346 O O . THR A 1 171 ? 6.011 5.364 -10.530 1.00 83.50 171 THR A O 1
ATOM 1349 N N . LEU A 1 172 ? 6.996 4.015 -9.017 1.00 87.94 172 LEU A N 1
ATOM 1350 C CA . LEU A 1 172 ? 6.459 2.760 -9.538 1.00 87.94 172 LEU A CA 1
ATOM 1351 C C . LEU A 1 172 ? 5.363 2.261 -8.604 1.00 87.94 172 LEU A C 1
ATOM 1353 O O . LEU A 1 172 ? 5.589 2.110 -7.405 1.00 87.94 172 LEU A O 1
ATOM 1357 N N . ARG A 1 173 ? 4.180 1.991 -9.151 1.00 85.31 173 ARG A N 1
ATOM 1358 C CA . ARG A 1 173 ? 3.017 1.517 -8.390 1.00 85.31 173 ARG A CA 1
ATOM 1359 C C . ARG A 1 173 ? 2.142 0.596 -9.241 1.00 85.31 173 ARG A C 1
ATOM 1361 O O . ARG A 1 173 ? 2.251 0.635 -10.470 1.00 85.31 173 ARG A O 1
ATOM 1368 N N . PRO A 1 174 ? 1.262 -0.215 -8.634 1.00 83.25 174 PRO A N 1
ATOM 1369 C CA . PRO A 1 174 ? 0.275 -0.962 -9.398 1.00 83.25 174 PRO A CA 1
ATOM 1370 C C . PRO A 1 174 ? -0.659 0.001 -10.160 1.00 83.25 174 PRO A C 1
ATOM 1372 O O . PRO A 1 174 ? -1.109 0.996 -9.579 1.00 83.25 174 PRO A O 1
ATOM 1375 N N . PRO A 1 175 ? -0.967 -0.261 -11.440 1.00 77.31 175 PRO A N 1
ATOM 1376 C CA . PRO A 1 175 ? -1.914 0.535 -12.216 1.00 77.31 175 PRO A CA 1
ATOM 1377 C C . PRO A 1 175 ? -3.322 0.413 -11.625 1.00 77.31 175 PRO A C 1
ATOM 1379 O O . PRO A 1 175 ? -3.714 -0.640 -11.122 1.00 77.31 175 PRO A O 1
ATOM 1382 N N . PHE A 1 176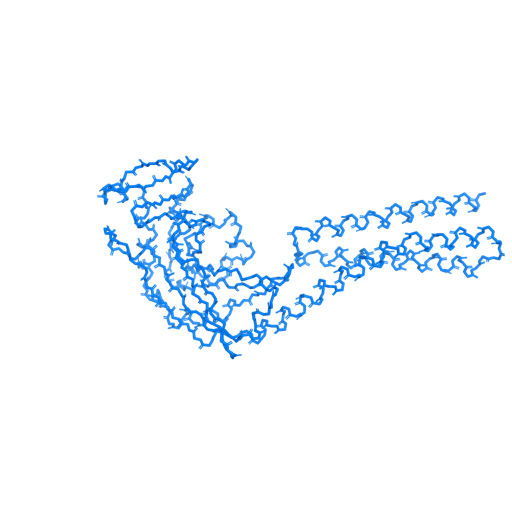 ? -4.107 1.490 -11.705 1.00 70.75 176 PHE A N 1
ATOM 1383 C CA . PHE A 1 176 ? -5.446 1.537 -11.108 1.00 70.75 176 PHE A CA 1
ATOM 1384 C C . PHE A 1 176 ? -6.432 0.564 -11.759 1.00 70.75 176 PHE A C 1
ATOM 1386 O O . PHE A 1 176 ? -7.326 0.045 -11.094 1.00 70.75 176 PHE A O 1
ATOM 1393 N N . PHE A 1 177 ? -6.288 0.336 -13.064 1.00 67.25 177 PHE A N 1
ATOM 1394 C CA . PHE A 1 177 ? -7.188 -0.506 -13.836 1.00 67.25 177 PHE A CA 1
ATOM 1395 C C . PHE A 1 177 ? -6.383 -1.339 -14.825 1.00 67.25 177 PHE A C 1
ATOM 1397 O O . PHE A 1 177 ? -5.620 -0.796 -15.620 1.00 67.25 177 PHE A O 1
ATOM 1404 N N . VAL A 1 178 ? -6.585 -2.653 -14.818 1.00 63.69 178 VAL A N 1
ATOM 1405 C CA . VAL A 1 178 ? -5.950 -3.541 -15.789 1.00 63.69 178 VAL A CA 1
ATOM 1406 C C . VAL A 1 178 ? -6.979 -4.513 -16.330 1.00 63.69 178 VAL A C 1
ATOM 1408 O O . VAL A 1 178 ? -7.589 -5.271 -15.578 1.00 63.69 178 VAL A O 1
ATOM 1411 N N . LYS A 1 179 ? -7.175 -4.479 -17.645 1.00 56.03 179 LYS A N 1
ATOM 1412 C CA . LYS A 1 179 ? -8.016 -5.421 -18.375 1.00 56.03 179 LYS A CA 1
ATOM 1413 C C . LYS A 1 179 ? -7.049 -6.424 -19.003 1.00 56.03 179 LYS A C 1
ATOM 1415 O O . LYS A 1 179 ? -6.425 -6.101 -20.000 1.00 56.03 179 LYS A O 1
ATOM 1420 N N . ASN A 1 180 ? -6.888 -7.601 -18.391 1.00 52.53 180 ASN A N 1
ATOM 1421 C CA . ASN A 1 180 ? -6.132 -8.761 -18.916 1.00 52.53 180 ASN A CA 1
ATOM 1422 C C . ASN A 1 180 ? -4.624 -8.911 -18.586 1.00 52.53 180 ASN A C 1
ATOM 1424 O O . ASN A 1 180 ? -3.995 -9.802 -19.152 1.00 52.53 180 ASN A O 1
ATOM 1428 N N . GLN A 1 181 ? -4.023 -8.154 -17.660 1.00 53.44 181 GLN A N 1
ATOM 1429 C CA . GLN A 1 181 ? -2.741 -8.581 -17.050 1.00 53.44 181 GLN A CA 1
ATOM 1430 C C . GLN A 1 181 ? -2.988 -9.415 -15.791 1.00 53.44 181 GLN A C 1
ATOM 1432 O O . GLN A 1 181 ? -4.047 -9.259 -15.177 1.00 53.44 181 GLN A O 1
ATOM 1437 N N . PRO A 1 182 ? -2.025 -10.262 -15.374 1.00 53.19 182 PRO A N 1
ATOM 1438 C CA . PRO A 1 182 ? -2.071 -10.900 -14.066 1.00 53.19 182 PRO A CA 1
ATOM 1439 C C . PRO A 1 182 ? -2.281 -9.840 -12.980 1.00 53.19 182 PRO A C 1
ATOM 1441 O O . PRO A 1 182 ? -1.388 -9.058 -12.654 1.00 53.19 182 PRO A O 1
ATOM 1444 N N . THR A 1 183 ? -3.494 -9.810 -12.429 1.00 61.28 183 THR A N 1
ATOM 1445 C CA . THR A 1 183 ? -3.779 -9.138 -11.165 1.00 61.28 183 THR A CA 1
ATOM 1446 C C . THR A 1 183 ? -2.804 -9.655 -10.122 1.00 61.28 183 THR A C 1
ATOM 1448 O O . THR A 1 183 ? -2.429 -10.824 -10.180 1.00 61.28 183 THR A O 1
ATOM 1451 N N . SER A 1 184 ? -2.424 -8.807 -9.169 1.00 67.31 184 SER A N 1
ATOM 1452 C CA . SER A 1 184 ? -1.724 -9.197 -7.946 1.00 67.31 184 SER A CA 1
ATOM 1453 C C . SER A 1 184 ? -2.086 -10.619 -7.502 1.00 67.31 184 SER A C 1
ATOM 1455 O O . SER A 1 184 ? -3.223 -10.857 -7.089 1.00 67.31 184 SER A O 1
ATOM 1457 N N . THR A 1 185 ? -1.158 -11.570 -7.612 1.00 73.81 185 THR A N 1
ATOM 1458 C CA . THR A 1 185 ? -1.417 -12.956 -7.205 1.00 73.81 185 THR A CA 1
ATOM 1459 C C . THR A 1 185 ? -0.847 -13.178 -5.819 1.00 73.81 185 THR A C 1
ATOM 1461 O O . THR A 1 185 ? 0.329 -12.902 -5.577 1.00 73.81 185 THR A O 1
ATOM 1464 N N . ILE A 1 186 ? -1.688 -13.678 -4.916 1.00 73.75 186 ILE A N 1
ATOM 1465 C CA . ILE A 1 186 ? -1.269 -14.168 -3.607 1.00 73.75 186 ILE A CA 1
ATOM 1466 C C . ILE A 1 186 ? -1.415 -15.683 -3.651 1.00 73.75 186 ILE A C 1
ATOM 1468 O O . ILE A 1 186 ? -2.531 -16.199 -3.695 1.00 73.75 186 ILE A O 1
ATOM 1472 N N . THR A 1 187 ? -0.287 -16.386 -3.660 1.00 77.19 187 THR A N 1
ATOM 1473 C CA . THR A 1 187 ? -0.258 -17.844 -3.553 1.00 77.19 187 THR A CA 1
ATOM 1474 C C . THR A 1 187 ? 0.047 -18.193 -2.107 1.00 77.19 187 THR A C 1
ATOM 1476 O O . THR A 1 187 ? 1.165 -17.977 -1.641 1.00 77.19 187 THR A O 1
ATOM 1479 N N . THR A 1 188 ? -0.953 -18.690 -1.383 1.00 76.06 188 THR A N 1
ATOM 1480 C CA . THR A 1 188 ? -0.810 -19.066 0.027 1.00 76.06 188 THR A CA 1
ATOM 1481 C C . THR A 1 188 ? -0.329 -20.506 0.142 1.00 76.06 188 THR A C 1
ATOM 1483 O O . THR A 1 188 ? -1.035 -21.433 -0.245 1.00 76.06 188 THR A O 1
ATOM 1486 N N . GLY A 1 189 ? 0.870 -20.691 0.685 1.00 72.62 189 GLY A N 1
ATOM 1487 C CA . GLY A 1 189 ? 1.366 -21.974 1.169 1.00 72.62 189 GLY A CA 1
ATOM 1488 C C . GLY A 1 189 ? 1.129 -22.140 2.672 1.00 72.62 189 GLY A C 1
ATOM 1489 O O . GLY A 1 189 ? 0.704 -21.214 3.367 1.00 72.62 189 GLY A O 1
ATOM 1490 N N . GLU A 1 190 ? 1.441 -23.328 3.186 1.00 73.94 190 GLU A N 1
ATOM 1491 C CA . GLU A 1 190 ? 1.224 -23.696 4.593 1.00 73.94 190 GLU A CA 1
ATOM 1492 C C . GLU A 1 190 ? 1.984 -22.777 5.570 1.00 73.94 190 GLU A C 1
ATOM 1494 O O . GLU A 1 190 ? 1.438 -22.353 6.584 1.00 73.94 190 GLU A O 1
ATOM 1499 N N . ASN A 1 191 ? 3.212 -22.379 5.216 1.00 76.31 191 ASN A N 1
ATOM 1500 C CA . ASN A 1 191 ? 4.099 -21.590 6.085 1.00 76.31 191 ASN A CA 1
ATOM 1501 C C . ASN A 1 191 ? 4.482 -20.215 5.523 1.00 76.31 191 ASN A C 1
ATOM 1503 O O . ASN A 1 191 ? 4.933 -19.336 6.268 1.00 76.31 191 ASN A O 1
ATOM 1507 N N . SER A 1 192 ? 4.335 -20.017 4.219 1.00 82.06 192 SER A N 1
ATOM 1508 C CA . SER A 1 192 ? 4.622 -18.755 3.552 1.00 82.06 192 SER A CA 1
ATOM 1509 C C . SER A 1 192 ? 3.683 -18.525 2.388 1.00 82.06 192 SER A C 1
ATOM 1511 O O . SER A 1 192 ? 3.103 -19.448 1.822 1.00 82.06 192 SER A O 1
ATOM 1513 N N . SER A 1 193 ? 3.506 -17.257 2.065 1.00 82.56 193 SER A N 1
ATOM 1514 C CA . SER A 1 193 ? 2.715 -16.803 0.945 1.00 82.56 193 SER A CA 1
ATOM 1515 C C . SER A 1 193 ? 3.586 -15.961 0.037 1.00 82.56 193 SER A C 1
ATOM 1517 O O . SER A 1 193 ? 4.296 -15.059 0.490 1.00 82.56 193 SER A O 1
ATOM 1519 N N . THR A 1 194 ? 3.502 -16.250 -1.252 1.00 86.38 194 THR A N 1
ATOM 1520 C CA . THR A 1 194 ? 4.186 -15.481 -2.283 1.00 86.38 194 THR A CA 1
ATOM 1521 C C . THR A 1 194 ? 3.219 -14.458 -2.847 1.00 86.38 194 THR A C 1
ATOM 1523 O O . THR A 1 194 ? 2.119 -14.797 -3.286 1.00 86.38 194 THR A O 1
ATOM 1526 N N . ILE A 1 195 ? 3.636 -13.199 -2.833 1.00 84.88 195 ILE A N 1
ATOM 1527 C CA . ILE A 1 195 ? 2.900 -12.077 -3.392 1.00 84.88 195 ILE A CA 1
ATOM 1528 C C . ILE A 1 195 ? 3.660 -11.602 -4.621 1.00 84.88 195 ILE A C 1
ATOM 1530 O O . ILE A 1 195 ? 4.808 -11.166 -4.523 1.00 84.88 195 ILE A O 1
ATOM 1534 N N . THR A 1 196 ? 3.006 -11.656 -5.773 1.00 88.88 196 THR A N 1
ATOM 1535 C CA . THR A 1 196 ? 3.551 -11.130 -7.024 1.00 88.88 196 THR A CA 1
ATOM 1536 C C . THR A 1 196 ? 2.831 -9.842 -7.388 1.00 88.88 196 THR A C 1
ATOM 1538 O O . THR A 1 196 ? 1.600 -9.805 -7.440 1.00 88.88 196 THR A O 1
ATOM 1541 N N . GLN A 1 197 ? 3.596 -8.783 -7.645 1.00 88.25 197 GLN A N 1
ATOM 1542 C CA . GLN A 1 197 ? 3.074 -7.472 -8.028 1.00 88.25 197 GLN A CA 1
ATOM 1543 C C . GLN A 1 197 ? 3.760 -6.962 -9.286 1.00 88.25 197 GLN A C 1
ATOM 1545 O O . GLN A 1 197 ? 4.955 -7.172 -9.482 1.00 88.25 197 GLN A O 1
ATOM 1550 N N . TYR A 1 198 ? 2.993 -6.251 -10.106 1.00 90.69 198 TYR A N 1
ATOM 1551 C CA . TYR A 1 198 ? 3.469 -5.599 -11.317 1.00 90.69 198 TYR A CA 1
ATOM 1552 C C . TYR A 1 198 ? 3.350 -4.094 -11.114 1.00 90.69 198 TYR A C 1
ATOM 1554 O O . TYR A 1 198 ? 2.251 -3.558 -10.964 1.00 90.69 198 TYR A O 1
ATOM 1562 N N . LEU A 1 199 ? 4.496 -3.431 -11.052 1.00 91.25 199 LEU A N 1
ATOM 1563 C CA . LEU A 1 199 ? 4.621 -2.008 -10.796 1.00 91.25 199 LEU A CA 1
ATOM 1564 C C . LEU A 1 199 ? 4.994 -1.304 -12.095 1.00 91.25 199 LEU A C 1
ATOM 1566 O O . LEU A 1 199 ? 5.890 -1.742 -12.814 1.00 91.25 199 LEU A O 1
ATOM 1570 N N . TYR A 1 200 ? 4.329 -0.195 -12.375 1.00 90.38 200 TYR A N 1
ATOM 1571 C CA . TYR A 1 200 ? 4.568 0.616 -13.562 1.00 90.38 200 TYR A CA 1
ATOM 1572 C C . TYR A 1 200 ? 4.756 2.077 -13.158 1.00 90.38 200 TYR A C 1
ATOM 1574 O O . TYR A 1 200 ? 4.293 2.472 -12.080 1.00 90.38 200 TYR A O 1
ATOM 1582 N N . PRO A 1 201 ? 5.410 2.893 -14.003 1.00 89.38 201 PRO A N 1
ATOM 1583 C CA . PRO A 1 201 ? 5.447 4.335 -13.834 1.00 89.38 201 PRO A CA 1
ATOM 1584 C C . PRO A 1 201 ? 4.060 4.892 -13.531 1.00 89.38 201 PRO A C 1
ATOM 1586 O O . PRO A 1 201 ? 3.101 4.591 -14.238 1.00 89.38 201 PRO A O 1
ATOM 1589 N N . ASN A 1 202 ? 3.956 5.730 -12.503 1.00 83.00 202 ASN A N 1
ATOM 1590 C CA . ASN A 1 202 ? 2.703 6.327 -12.037 1.00 83.00 202 ASN A CA 1
ATOM 1591 C C . ASN A 1 202 ? 1.908 7.094 -13.098 1.00 83.00 202 ASN A C 1
ATOM 1593 O O . ASN A 1 202 ? 0.702 7.254 -12.920 1.00 83.00 202 ASN A O 1
ATOM 1597 N N . VAL A 1 203 ? 2.572 7.524 -14.175 1.00 84.81 203 VAL A N 1
ATOM 1598 C CA . VAL A 1 203 ? 1.958 8.089 -15.381 1.00 84.81 203 VAL A CA 1
ATOM 1599 C C . VAL A 1 203 ? 1.022 7.106 -16.092 1.00 84.81 203 VAL A C 1
ATOM 1601 O O . VAL A 1 203 ? 0.071 7.541 -16.735 1.00 84.81 203 VAL A O 1
ATOM 1604 N N . ILE A 1 204 ? 1.251 5.796 -15.986 1.00 87.56 204 ILE A N 1
ATOM 1605 C CA . ILE A 1 204 ? 0.401 4.764 -16.583 1.00 87.56 204 ILE A CA 1
ATOM 1606 C C . ILE A 1 204 ? -0.766 4.476 -15.637 1.00 87.56 204 ILE A C 1
ATOM 1608 O O . ILE A 1 204 ? -0.592 3.938 -14.545 1.00 87.56 204 ILE A O 1
ATOM 1612 N N . MET A 1 205 ? -1.982 4.803 -16.071 1.00 85.44 205 MET A N 1
ATOM 1613 C CA . MET A 1 205 ? -3.194 4.585 -15.272 1.00 85.44 205 MET A CA 1
ATOM 1614 C C . MET A 1 205 ? -3.935 3.303 -15.642 1.00 85.44 205 MET A C 1
ATOM 1616 O O . MET A 1 205 ? -4.609 2.709 -14.797 1.00 85.44 205 MET A O 1
ATOM 1620 N N . TYR A 1 206 ? -3.864 2.918 -16.915 1.00 87.12 206 TYR A N 1
ATOM 1621 C CA . TYR A 1 206 ? -4.604 1.787 -17.456 1.00 87.12 206 TYR A CA 1
ATOM 1622 C C . TYR A 1 206 ? -3.778 1.050 -18.495 1.00 87.12 206 TYR A C 1
ATOM 1624 O O . TYR A 1 206 ? -3.141 1.681 -19.335 1.00 87.12 206 TYR A O 1
ATOM 1632 N N . ILE A 1 207 ? -3.832 -0.277 -18.454 1.00 88.69 207 ILE A N 1
ATOM 1633 C CA . ILE A 1 207 ? -3.159 -1.147 -19.414 1.00 88.69 207 ILE A CA 1
ATOM 1634 C C . ILE A 1 207 ? -4.179 -2.173 -19.914 1.00 88.69 207 ILE A C 1
ATOM 1636 O O . ILE A 1 207 ? -4.785 -2.890 -19.113 1.00 88.69 207 ILE A O 1
ATOM 1640 N N . GLU A 1 208 ? -4.372 -2.229 -21.231 1.00 89.12 208 GLU A N 1
ATOM 1641 C CA . GLU A 1 208 ? -5.147 -3.278 -21.910 1.00 89.12 208 GLU A CA 1
ATOM 1642 C C . GLU A 1 208 ? -4.219 -4.305 -22.560 1.00 89.12 208 GLU A C 1
ATOM 1644 O O . GLU A 1 208 ? -4.470 -5.505 -22.502 1.00 89.12 208 GLU A O 1
ATOM 1649 N N . SER A 1 209 ? -3.112 -3.840 -23.138 1.00 89.62 209 SER A N 1
ATOM 1650 C CA . SER A 1 209 ? -2.036 -4.672 -23.675 1.00 89.62 209 SER A CA 1
ATOM 1651 C C . SER A 1 209 ? -0.735 -3.856 -23.772 1.00 89.62 209 SER A C 1
ATOM 1653 O O . SER A 1 209 ? -0.776 -2.638 -23.582 1.00 89.62 209 SER A O 1
ATOM 1655 N N . PRO A 1 210 ? 0.419 -4.479 -24.083 1.00 90.50 210 PRO A N 1
ATOM 1656 C CA . PRO A 1 210 ? 1.655 -3.745 -24.379 1.00 90.50 210 PRO A CA 1
ATOM 1657 C C . PRO A 1 210 ? 1.514 -2.689 -25.490 1.00 90.50 210 PRO A C 1
ATOM 1659 O O . PRO A 1 210 ? 2.236 -1.696 -25.486 1.00 90.50 210 PRO A O 1
ATOM 1662 N N . ASP A 1 211 ? 0.560 -2.877 -26.405 1.00 92.69 211 ASP A N 1
ATOM 1663 C CA . ASP A 1 211 ? 0.296 -1.971 -27.525 1.00 92.69 211 ASP A CA 1
ATOM 1664 C C . ASP A 1 211 ? -0.840 -0.977 -27.243 1.00 92.69 211 ASP A C 1
ATOM 1666 O O . ASP A 1 211 ? -1.097 -0.090 -28.056 1.00 92.69 211 ASP A O 1
ATOM 1670 N N . VAL A 1 212 ? -1.537 -1.105 -26.106 1.00 92.50 212 VAL A N 1
ATOM 1671 C CA . VAL A 1 212 ? -2.735 -0.321 -25.781 1.00 92.50 212 VAL A CA 1
ATOM 1672 C C . VAL A 1 212 ? -2.771 0.023 -24.287 1.00 92.50 212 VAL A C 1
ATOM 1674 O O . VAL A 1 212 ? -3.092 -0.818 -23.440 1.00 92.50 212 VAL A O 1
ATOM 1677 N N . PHE A 1 213 ? -2.496 1.284 -23.950 1.00 92.31 213 PHE A N 1
ATOM 1678 C CA . PHE A 1 213 ? -2.491 1.776 -22.567 1.00 92.31 213 PHE A CA 1
ATOM 1679 C C . PHE A 1 213 ? -2.943 3.242 -22.473 1.00 92.31 213 PHE A C 1
ATOM 1681 O O . PHE A 1 213 ? -2.952 3.970 -23.463 1.00 92.31 213 PHE A O 1
ATOM 1688 N N . CYS A 1 214 ? -3.327 3.694 -21.277 1.00 90.19 214 CYS A N 1
ATOM 1689 C CA . CYS A 1 214 ? -3.690 5.089 -21.021 1.00 90.19 214 CYS A CA 1
ATOM 1690 C C . CYS A 1 214 ? -2.828 5.723 -19.939 1.00 90.19 214 CYS A C 1
ATOM 1692 O O . CYS A 1 214 ? -2.458 5.085 -18.947 1.00 90.19 214 CYS A O 1
ATOM 1694 N N . LYS A 1 215 ? -2.582 7.018 -20.128 1.00 87.88 215 LYS A N 1
ATOM 1695 C CA . LYS A 1 215 ? -1.790 7.857 -19.245 1.00 87.88 215 LYS A CA 1
ATOM 1696 C C . LYS A 1 215 ? -2.637 8.866 -18.480 1.00 87.88 215 LYS A C 1
ATOM 1698 O O . LYS A 1 215 ? -3.727 9.246 -18.906 1.00 87.88 215 LYS A O 1
ATOM 1703 N N . GLU A 1 216 ? -2.095 9.343 -17.372 1.00 79.88 216 GLU A N 1
ATOM 1704 C CA . GLU A 1 216 ? -2.624 10.479 -16.624 1.00 79.88 216 GLU A CA 1
ATOM 1705 C C . GLU A 1 216 ? -2.464 11.795 -17.405 1.00 79.88 216 GLU A C 1
ATOM 1707 O O . GLU A 1 216 ? -1.494 11.979 -18.137 1.00 79.88 216 GLU A O 1
ATOM 1712 N N . LEU A 1 217 ? -3.439 12.705 -17.292 1.00 65.50 217 LEU A N 1
ATOM 1713 C CA . LEU A 1 217 ? -3.499 13.962 -18.062 1.00 65.50 217 LEU A CA 1
ATOM 1714 C C . LEU A 1 217 ? -2.444 15.008 -17.653 1.00 65.50 217 LEU A C 1
ATOM 1716 O O . LEU A 1 217 ? -2.146 15.888 -18.452 1.00 65.50 217 LEU A O 1
ATOM 1720 N N . TYR A 1 218 ? -1.879 14.913 -16.444 1.00 57.06 218 TYR A N 1
ATOM 1721 C CA . TYR A 1 218 ? -1.036 15.961 -15.840 1.00 57.06 218 TYR A CA 1
ATOM 1722 C C . TYR A 1 218 ? 0.352 15.478 -15.394 1.00 57.06 218 TYR A C 1
ATOM 1724 O O . TYR A 1 218 ? 0.990 16.104 -14.550 1.00 57.06 218 TYR A O 1
ATOM 1732 N N . SER A 1 219 ? 0.842 14.360 -15.928 1.00 55.03 219 SER A N 1
ATOM 1733 C CA . SER A 1 219 ? 2.131 13.791 -15.523 1.00 55.03 219 SER A CA 1
ATOM 1734 C C . SER A 1 219 ? 3.316 14.472 -16.228 1.00 55.03 219 SER A C 1
ATOM 1736 O O . SER A 1 219 ? 4.056 13.827 -16.980 1.00 55.03 219 SER A O 1
ATOM 1738 N N . ASP A 1 220 ? 3.509 15.773 -16.031 1.00 51.34 220 ASP A N 1
ATOM 1739 C CA . ASP A 1 220 ? 4.745 16.416 -16.475 1.00 51.34 220 ASP A CA 1
ATOM 1740 C C . ASP A 1 220 ? 5.881 16.034 -15.520 1.00 51.34 220 ASP A C 1
ATOM 1742 O O . ASP A 1 220 ? 6.112 16.650 -14.481 1.00 51.34 220 ASP A O 1
ATOM 1746 N N . LEU A 1 221 ? 6.621 14.989 -15.900 1.00 57.06 221 LEU A N 1
ATOM 1747 C CA . LEU A 1 221 ? 7.888 14.562 -15.294 1.00 57.06 221 LEU A CA 1
ATOM 1748 C C . LEU A 1 221 ? 9.014 15.567 -15.636 1.00 57.06 221 LEU A C 1
ATOM 1750 O O . LEU A 1 221 ? 10.023 15.200 -16.253 1.00 57.06 221 LEU A O 1
ATOM 1754 N N . ASN A 1 222 ? 8.805 16.848 -15.319 1.00 47.28 222 ASN A N 1
ATOM 1755 C CA . ASN A 1 222 ? 9.748 17.943 -15.577 1.00 47.28 222 ASN A CA 1
ATOM 1756 C C . ASN A 1 222 ? 10.727 18.190 -14.420 1.00 47.28 222 ASN A C 1
ATOM 1758 O O . ASN A 1 222 ? 11.719 18.895 -14.596 1.00 47.28 222 ASN A O 1
ATOM 1762 N N . THR A 1 223 ? 10.512 17.580 -13.258 1.00 49.25 223 THR A N 1
ATOM 1763 C CA . THR A 1 223 ? 11.461 17.603 -12.143 1.00 49.25 223 THR A CA 1
ATOM 1764 C C . THR A 1 223 ? 12.619 16.637 -12.395 1.00 49.25 223 THR A C 1
ATOM 1766 O O . THR A 1 223 ? 12.426 15.532 -12.904 1.00 49.25 223 THR A O 1
ATOM 1769 N N . GLN A 1 224 ? 13.848 17.053 -12.056 1.00 50.06 224 GLN A N 1
ATOM 1770 C CA . GLN A 1 224 ? 15.001 16.152 -11.989 1.00 50.06 224 GLN A CA 1
ATOM 1771 C C . GLN A 1 224 ? 14.608 14.920 -11.172 1.00 50.06 224 GLN A C 1
ATOM 1773 O O . GLN A 1 224 ? 14.324 15.012 -9.984 1.00 50.06 224 GLN A O 1
ATOM 1778 N N . ILE A 1 225 ? 14.587 13.770 -11.837 1.00 59.97 225 ILE A N 1
ATOM 1779 C CA . ILE A 1 225 ? 14.135 12.502 -11.261 1.00 59.97 225 ILE A CA 1
ATOM 1780 C C . ILE A 1 225 ? 15.190 11.944 -10.261 1.00 59.97 225 ILE A C 1
ATOM 1782 O O . ILE A 1 225 ? 14.949 10.952 -9.584 1.00 59.97 225 ILE A O 1
ATOM 1786 N N . TYR A 1 226 ? 16.359 12.596 -10.126 1.00 62.72 226 TYR A N 1
ATOM 1787 C CA . TYR A 1 226 ? 17.487 12.131 -9.310 1.00 62.72 226 TYR A CA 1
ATOM 1788 C C . TYR A 1 226 ? 18.487 13.249 -8.944 1.00 62.72 226 TYR A C 1
ATOM 1790 O O . TYR A 1 226 ? 18.759 14.131 -9.763 1.00 62.72 226 TYR A O 1
ATOM 1798 N N . SER A 1 227 ? 19.120 13.115 -7.768 1.00 58.22 227 SER A N 1
ATOM 1799 C CA . SER A 1 227 ? 20.402 13.737 -7.389 1.00 58.22 227 SER A CA 1
ATOM 1800 C C . SER A 1 227 ? 21.395 12.685 -6.857 1.00 58.22 227 SER A C 1
ATOM 1802 O O . SER A 1 227 ? 20.994 11.641 -6.337 1.00 58.22 227 SER A O 1
ATOM 1804 N N . THR A 1 228 ? 22.702 12.939 -6.986 1.00 57.84 228 THR A N 1
ATOM 1805 C CA . THR A 1 228 ? 23.773 12.047 -6.500 1.00 57.84 228 THR A CA 1
ATOM 1806 C C . THR A 1 228 ? 23.593 11.681 -5.027 1.00 57.84 228 THR A C 1
ATOM 1808 O O . THR A 1 228 ? 23.507 12.569 -4.188 1.00 57.84 228 THR A O 1
ATOM 1811 N N . GLY A 1 229 ? 23.526 10.376 -4.726 1.00 63.00 229 GLY A N 1
ATOM 1812 C CA . GLY A 1 229 ? 23.219 9.847 -3.387 1.00 63.00 229 GLY A CA 1
ATOM 1813 C C . GLY A 1 229 ? 21.756 9.430 -3.165 1.00 63.00 229 GLY A C 1
ATOM 1814 O O . GLY A 1 229 ? 21.388 9.090 -2.048 1.00 63.00 229 GLY A O 1
ATOM 1815 N N . SER A 1 230 ? 20.910 9.450 -4.202 1.00 70.88 230 SER A N 1
ATOM 1816 C CA . SER A 1 230 ? 19.539 8.926 -4.107 1.00 70.88 230 SER A CA 1
ATOM 1817 C C . SER A 1 230 ? 19.514 7.396 -4.009 1.00 70.88 230 SER A C 1
ATOM 1819 O O . SER A 1 230 ? 20.233 6.715 -4.742 1.00 70.88 230 SER A O 1
ATOM 1821 N N . HIS A 1 231 ? 18.621 6.865 -3.173 1.00 77.88 231 HIS A N 1
ATOM 1822 C CA . HIS A 1 231 ? 18.374 5.431 -3.016 1.00 77.88 231 HIS A CA 1
ATOM 1823 C C . HIS A 1 231 ? 16.968 5.064 -3.501 1.00 77.88 231 HIS A C 1
ATOM 1825 O O . HIS A 1 231 ? 16.095 5.927 -3.633 1.00 77.88 231 HIS A O 1
ATOM 1831 N N . VAL A 1 232 ? 16.754 3.782 -3.802 1.00 80.94 232 VAL A N 1
ATOM 1832 C CA . VAL A 1 232 ? 15.414 3.256 -4.093 1.00 80.94 232 VAL A CA 1
ATOM 1833 C C . VAL A 1 232 ? 14.758 2.932 -2.768 1.00 80.94 232 VAL A C 1
ATOM 1835 O O . VAL A 1 232 ? 15.279 2.124 -2.009 1.00 80.94 232 VAL A O 1
ATOM 1838 N N . ASN A 1 233 ? 13.629 3.566 -2.506 1.00 81.44 233 ASN A N 1
ATOM 1839 C CA . ASN A 1 233 ? 12.852 3.387 -1.292 1.00 81.44 233 ASN A CA 1
ATOM 1840 C C . ASN A 1 233 ? 11.476 2.833 -1.665 1.00 81.44 233 ASN A C 1
ATOM 1842 O O . ASN A 1 233 ? 11.010 2.993 -2.802 1.00 81.44 233 ASN A O 1
ATOM 1846 N N . GLY A 1 234 ? 10.824 2.175 -0.717 1.00 77.94 234 GLY A N 1
ATOM 1847 C CA . GLY A 1 234 ? 9.560 1.503 -0.943 1.00 77.94 234 GLY A CA 1
ATOM 1848 C C . GLY A 1 234 ? 8.607 1.656 0.225 1.00 77.94 234 GLY A C 1
ATOM 1849 O O . GLY A 1 234 ? 8.964 1.466 1.382 1.00 77.94 234 GLY A O 1
ATOM 1850 N N . ILE A 1 235 ? 7.347 1.939 -0.096 1.00 77.81 235 ILE A N 1
ATOM 1851 C CA . ILE A 1 235 ? 6.260 1.866 0.865 1.00 77.81 235 ILE A CA 1
ATOM 1852 C C . ILE A 1 235 ? 5.466 0.604 0.598 1.00 77.81 235 ILE A C 1
ATOM 1854 O O . ILE A 1 235 ? 4.854 0.474 -0.462 1.00 77.81 235 ILE A O 1
ATOM 1858 N N . LEU A 1 236 ? 5.415 -0.291 1.578 1.00 77.12 236 LEU A N 1
ATOM 1859 C CA . LEU A 1 236 ? 4.604 -1.503 1.541 1.00 77.12 236 LEU A CA 1
ATOM 1860 C C . LEU A 1 236 ? 3.665 -1.517 2.738 1.00 77.12 236 LEU A C 1
ATOM 1862 O O . LEU A 1 236 ? 4.105 -1.369 3.878 1.00 77.12 236 LEU A O 1
ATOM 1866 N N . ARG A 1 237 ? 2.368 -1.707 2.480 1.00 74.56 237 ARG A N 1
ATOM 1867 C CA . ARG A 1 237 ? 1.348 -1.609 3.521 1.00 74.56 237 ARG A CA 1
ATOM 1868 C C . ARG A 1 237 ? 0.354 -2.755 3.504 1.00 74.56 237 ARG A C 1
ATOM 1870 O O . ARG A 1 237 ? -0.085 -3.232 2.458 1.00 74.56 237 ARG A O 1
ATOM 1877 N N . TRP A 1 238 ? -0.071 -3.143 4.698 1.00 71.12 238 TRP A N 1
ATOM 1878 C CA . TRP A 1 238 ? -1.278 -3.938 4.882 1.00 71.12 238 TRP A CA 1
ATOM 1879 C C . TRP A 1 238 ? -2.325 -3.120 5.603 1.00 71.12 238 TRP A C 1
ATOM 1881 O O . TRP A 1 238 ? -2.060 -2.520 6.643 1.00 71.12 238 TRP A O 1
ATOM 1891 N N . ARG A 1 239 ? -3.541 -3.134 5.071 1.00 67.25 239 ARG A N 1
ATOM 1892 C CA . ARG A 1 239 ? -4.683 -2.518 5.720 1.00 67.25 239 ARG A CA 1
ATOM 1893 C C . ARG A 1 239 ? -5.508 -3.595 6.418 1.00 67.25 239 ARG A C 1
ATOM 1895 O O . ARG A 1 239 ? -6.162 -4.409 5.772 1.00 67.25 239 ARG A O 1
ATOM 1902 N N . TYR A 1 240 ? -5.489 -3.598 7.743 1.00 63.50 240 TYR A N 1
ATOM 1903 C CA . TYR A 1 240 ? -6.335 -4.450 8.580 1.00 63.50 240 TYR A CA 1
ATOM 1904 C C . TYR A 1 240 ? -7.572 -3.659 8.996 1.00 63.50 240 TYR A C 1
ATOM 1906 O O . TYR A 1 240 ? -7.519 -2.849 9.922 1.00 63.50 240 TYR A O 1
ATOM 1914 N N . ALA A 1 241 ? -8.687 -3.863 8.289 1.00 63.31 241 ALA A N 1
ATOM 1915 C CA . ALA A 1 241 ? -9.874 -3.014 8.406 1.00 63.31 241 ALA A CA 1
ATOM 1916 C C . ALA A 1 241 ? -9.530 -1.519 8.216 1.00 63.31 241 ALA A C 1
ATOM 1918 O O . ALA A 1 241 ? -9.273 -1.104 7.090 1.00 63.31 241 ALA A O 1
ATOM 1919 N N . GLN A 1 242 ? -9.508 -0.728 9.295 1.00 57.50 242 GLN A N 1
ATOM 1920 C CA . GLN A 1 242 ? -9.162 0.701 9.273 1.00 57.50 242 GLN A CA 1
ATOM 1921 C C . GLN A 1 242 ? -7.736 1.005 9.768 1.00 57.50 242 GLN A C 1
ATOM 1923 O O . GLN A 1 242 ? -7.343 2.166 9.798 1.00 57.50 242 GLN A O 1
ATOM 1928 N N . ALA A 1 243 ? -6.953 -0.008 10.153 1.00 59.12 243 ALA A N 1
ATOM 1929 C CA . ALA A 1 243 ? -5.571 0.159 10.597 1.00 59.12 243 ALA A CA 1
ATOM 1930 C C . ALA A 1 243 ? -4.584 -0.082 9.447 1.00 59.12 243 ALA A C 1
ATOM 1932 O O . ALA A 1 243 ? -4.723 -1.051 8.699 1.00 59.12 243 ALA A O 1
ATOM 1933 N N . VAL A 1 244 ? -3.566 0.774 9.335 1.00 65.94 244 VAL A N 1
ATOM 1934 C CA . VAL A 1 244 ? -2.482 0.638 8.353 1.00 65.94 244 VAL A CA 1
ATOM 1935 C C . VAL A 1 244 ? -1.229 0.121 9.048 1.00 65.94 244 VAL A C 1
ATOM 1937 O O . VAL A 1 244 ? -0.754 0.701 10.022 1.00 65.94 244 VAL A O 1
ATOM 1940 N N . VAL A 1 245 ? -0.702 -0.975 8.525 1.00 65.75 245 VAL A N 1
ATOM 1941 C CA . VAL A 1 245 ? 0.551 -1.600 8.930 1.00 65.75 245 VAL A CA 1
ATOM 1942 C C . VAL A 1 245 ? 1.601 -1.272 7.889 1.00 65.75 245 VAL A C 1
ATOM 1944 O O . VAL A 1 245 ? 1.413 -1.579 6.717 1.00 65.75 245 VAL A O 1
ATOM 1947 N N . ASP A 1 246 ? 2.688 -0.659 8.332 1.00 70.50 246 ASP A N 1
ATOM 1948 C CA . ASP A 1 246 ? 3.779 -0.201 7.485 1.00 70.50 246 ASP A CA 1
ATOM 1949 C C . ASP A 1 246 ? 4.957 -1.196 7.553 1.00 70.50 246 ASP A C 1
ATOM 1951 O O . ASP A 1 246 ? 5.401 -1.569 8.643 1.00 70.50 246 ASP A O 1
ATOM 1955 N N . LEU A 1 247 ? 5.407 -1.673 6.389 1.00 68.69 247 LEU A N 1
ATOM 1956 C CA . LEU A 1 247 ? 6.506 -2.631 6.214 1.00 68.69 247 LEU A CA 1
ATOM 1957 C C . LEU A 1 247 ? 7.716 -2.005 5.506 1.00 68.69 247 LEU A C 1
ATOM 1959 O O . LEU A 1 247 ? 8.558 -2.739 4.981 1.00 68.69 247 LEU A O 1
ATOM 1963 N N . ASN A 1 248 ? 7.816 -0.674 5.484 1.00 75.25 248 ASN A N 1
ATOM 1964 C CA . ASN A 1 248 ? 8.807 0.036 4.672 1.00 75.25 248 ASN A CA 1
ATOM 1965 C C . ASN A 1 248 ? 10.225 -0.370 5.065 1.00 75.25 248 ASN A C 1
ATOM 1967 O O . ASN A 1 248 ? 10.971 -0.810 4.208 1.00 75.25 248 ASN A O 1
ATOM 1971 N N . ASN A 1 249 ? 10.549 -0.405 6.363 1.00 74.25 249 ASN A N 1
ATOM 1972 C CA . ASN A 1 249 ? 11.887 -0.795 6.826 1.00 74.25 249 ASN A CA 1
ATOM 1973 C C . ASN A 1 249 ? 12.317 -2.191 6.335 1.00 74.25 249 ASN A C 1
ATOM 1975 O O . ASN A 1 249 ? 13.487 -2.417 6.037 1.00 74.25 249 ASN A O 1
ATOM 1979 N N . ALA A 1 250 ? 11.387 -3.152 6.282 1.00 76.44 250 ALA A N 1
ATOM 1980 C CA . ALA A 1 250 ? 11.696 -4.494 5.798 1.00 76.44 250 ALA A CA 1
ATOM 1981 C C . ALA A 1 250 ? 11.954 -4.487 4.287 1.00 76.44 250 ALA A C 1
ATOM 1983 O O . ALA A 1 250 ? 12.878 -5.156 3.832 1.00 76.44 250 ALA A O 1
ATOM 1984 N N . LEU A 1 251 ? 11.165 -3.723 3.528 1.00 81.44 251 LEU A N 1
ATOM 1985 C CA . LEU A 1 251 ? 11.312 -3.578 2.082 1.00 81.44 251 LEU A CA 1
ATOM 1986 C C . LEU A 1 251 ? 12.568 -2.771 1.704 1.00 81.44 251 LEU A C 1
ATOM 1988 O O . LEU A 1 251 ? 13.327 -3.213 0.845 1.00 81.44 251 LEU A O 1
ATOM 1992 N N . ASP A 1 252 ? 12.825 -1.646 2.370 1.00 80.69 252 ASP A N 1
ATOM 1993 C CA . ASP A 1 252 ? 13.958 -0.749 2.119 1.00 80.69 252 ASP A CA 1
ATOM 1994 C C . ASP A 1 252 ? 15.296 -1.474 2.283 1.00 80.69 252 ASP A C 1
ATOM 1996 O O . ASP A 1 252 ? 16.180 -1.327 1.443 1.00 80.69 252 ASP A O 1
ATOM 2000 N N . ASN A 1 253 ? 15.418 -2.365 3.275 1.00 83.88 253 ASN A N 1
ATOM 2001 C CA . ASN A 1 253 ? 16.612 -3.199 3.434 1.00 83.88 253 ASN A CA 1
ATOM 2002 C C . ASN A 1 253 ? 16.917 -4.047 2.188 1.00 83.88 253 ASN A C 1
ATOM 2004 O O . ASN A 1 253 ? 18.079 -4.168 1.797 1.00 83.88 253 ASN A O 1
ATOM 2008 N N . PHE A 1 254 ? 15.897 -4.630 1.549 1.00 86.62 254 PHE A N 1
ATOM 2009 C CA . PHE A 1 254 ? 16.086 -5.371 0.298 1.00 86.62 254 PHE A CA 1
ATOM 2010 C C . PHE A 1 254 ? 16.349 -4.432 -0.875 1.00 86.62 254 PHE A C 1
ATOM 2012 O O . PHE A 1 254 ? 17.253 -4.696 -1.663 1.00 86.62 254 PHE A O 1
ATOM 2019 N N . LEU A 1 255 ? 15.625 -3.316 -0.980 1.00 86.38 255 LEU A N 1
ATOM 2020 C CA . LEU A 1 255 ? 15.807 -2.361 -2.074 1.00 86.38 255 LEU A CA 1
ATOM 2021 C C . LEU A 1 255 ? 17.221 -1.765 -2.079 1.00 86.38 255 LEU A C 1
ATOM 2023 O O . LEU A 1 255 ? 17.897 -1.739 -3.109 1.00 86.38 255 LEU A O 1
ATOM 2027 N N . HIS A 1 256 ? 17.721 -1.353 -0.916 1.00 85.50 256 HIS A N 1
ATOM 2028 C CA . HIS A 1 256 ? 19.068 -0.806 -0.763 1.00 85.50 256 HIS A CA 1
ATOM 2029 C C . HIS A 1 256 ? 20.158 -1.856 -0.952 1.00 85.50 256 HIS A C 1
ATOM 2031 O O . HIS A 1 256 ? 21.304 -1.502 -1.237 1.00 85.50 256 HIS A O 1
ATOM 2037 N N . LYS A 1 257 ? 19.853 -3.148 -0.789 1.00 85.94 257 LYS A N 1
ATOM 2038 C CA . LYS A 1 257 ? 20.834 -4.227 -0.933 1.00 85.94 257 LYS A CA 1
ATOM 2039 C C . LYS A 1 257 ? 20.871 -4.808 -2.346 1.00 85.94 257 LYS A C 1
ATOM 2041 O O . LYS A 1 257 ? 21.963 -4.885 -2.915 1.00 85.94 257 LYS A O 1
ATOM 2046 N N . ASP A 1 258 ? 19.705 -5.126 -2.891 1.00 87.94 258 ASP A N 1
ATOM 2047 C CA . ASP A 1 258 ? 19.527 -6.065 -3.999 1.00 87.94 258 ASP A CA 1
ATOM 2048 C C . ASP A 1 258 ? 18.699 -5.489 -5.169 1.00 87.94 258 ASP A C 1
ATOM 2050 O O . ASP A 1 258 ? 18.512 -6.183 -6.167 1.00 87.94 258 ASP A O 1
ATOM 2054 N N . SER A 1 259 ? 18.218 -4.236 -5.098 1.00 89.50 259 SER A N 1
ATOM 2055 C CA . SER A 1 259 ? 17.432 -3.654 -6.199 1.00 89.50 259 SER A CA 1
ATOM 2056 C C . SER A 1 259 ? 18.249 -3.513 -7.487 1.00 89.50 259 SER A C 1
ATOM 2058 O O . SER A 1 259 ? 19.389 -3.034 -7.477 1.00 89.50 259 SER A O 1
ATOM 2060 N N . VAL A 1 260 ? 17.625 -3.810 -8.629 1.00 91.06 260 VAL A N 1
ATOM 2061 C CA . VAL A 1 260 ? 18.176 -3.595 -9.979 1.00 91.06 260 VAL A CA 1
ATOM 2062 C C . VAL A 1 260 ? 18.472 -2.118 -10.255 1.00 91.06 260 VAL A C 1
ATOM 2064 O O . VAL A 1 260 ? 19.247 -1.792 -11.156 1.00 91.06 260 VAL A O 1
ATOM 2067 N N . PHE A 1 261 ? 17.888 -1.215 -9.465 1.00 88.50 261 PHE A N 1
ATOM 2068 C CA . PHE A 1 261 ? 18.085 0.227 -9.562 1.00 88.50 261 PHE A CA 1
ATOM 2069 C C . PHE A 1 261 ? 19.149 0.780 -8.605 1.00 88.50 261 PHE A C 1
ATOM 2071 O O . PHE A 1 261 ? 19.527 1.942 -8.757 1.00 88.50 261 PHE A O 1
ATOM 2078 N N . LYS A 1 262 ? 19.663 -0.022 -7.657 1.00 83.38 262 LYS A N 1
ATOM 2079 C CA . LYS A 1 262 ? 20.549 0.401 -6.551 1.00 83.38 262 LYS A CA 1
ATOM 2080 C C . LYS A 1 262 ? 21.748 1.254 -6.981 1.00 83.38 262 LYS A C 1
ATOM 2082 O O . LYS A 1 262 ? 22.176 2.117 -6.230 1.00 83.38 262 LYS A O 1
ATOM 2087 N N . ASN A 1 263 ? 22.264 1.042 -8.189 1.00 80.69 263 ASN A N 1
ATOM 2088 C CA . ASN A 1 263 ? 23.363 1.821 -8.769 1.00 80.69 263 ASN A CA 1
ATOM 2089 C C . ASN A 1 263 ? 23.063 2.251 -10.213 1.00 80.69 263 ASN A C 1
ATOM 2091 O O . ASN A 1 263 ? 23.975 2.495 -11.000 1.00 80.69 263 ASN A O 1
ATOM 2095 N N . ASN A 1 264 ? 21.784 2.294 -10.593 1.00 85.56 264 ASN A N 1
ATOM 2096 C CA . ASN A 1 264 ? 21.371 2.609 -11.956 1.00 85.56 264 ASN A CA 1
ATOM 2097 C C . ASN A 1 264 ? 20.204 3.612 -11.989 1.00 85.56 264 ASN A C 1
ATOM 2099 O O . ASN A 1 264 ? 19.116 3.299 -12.481 1.00 85.56 264 ASN A O 1
ATOM 2103 N N . PRO A 1 265 ? 20.422 4.846 -11.497 1.00 82.06 265 PRO A N 1
ATOM 2104 C CA . PRO A 1 265 ? 19.405 5.897 -11.537 1.00 82.06 265 PRO A CA 1
ATOM 2105 C C . PRO A 1 265 ? 19.019 6.286 -12.969 1.00 82.06 265 PRO A C 1
ATOM 2107 O O . PRO A 1 265 ? 17.902 6.727 -13.230 1.00 82.06 265 PRO A O 1
ATOM 2110 N N . MET A 1 266 ? 19.918 6.079 -13.934 1.00 86.06 266 MET A N 1
ATOM 2111 C CA . MET A 1 266 ? 19.616 6.312 -15.344 1.00 86.06 266 MET A CA 1
ATOM 2112 C C . MET A 1 266 ? 18.547 5.357 -15.875 1.00 86.06 266 MET A C 1
ATOM 2114 O O . MET A 1 266 ? 17.672 5.801 -16.617 1.00 86.06 266 MET A O 1
ATOM 2118 N N . LEU A 1 267 ? 18.561 4.084 -15.469 1.00 89.62 267 LEU A N 1
ATOM 2119 C CA . LEU A 1 267 ? 17.519 3.128 -15.845 1.00 89.62 267 LEU A CA 1
ATOM 2120 C C . LEU A 1 267 ? 16.144 3.566 -15.337 1.00 89.62 267 LEU A C 1
ATOM 2122 O O . LEU A 1 267 ? 15.180 3.519 -16.097 1.00 89.62 267 LEU A O 1
ATOM 2126 N N . TRP A 1 268 ? 16.068 4.052 -14.096 1.00 87.50 268 TRP A N 1
ATOM 2127 C CA . TRP A 1 268 ? 14.846 4.622 -13.525 1.00 87.50 268 TRP A CA 1
ATOM 2128 C C . TRP A 1 268 ? 14.358 5.830 -14.336 1.00 87.50 268 TRP A C 1
ATOM 2130 O O . TRP A 1 268 ? 13.221 5.867 -14.809 1.00 87.50 268 TRP A O 1
ATOM 2140 N N . ASN A 1 269 ? 15.245 6.793 -14.594 1.00 85.75 269 ASN A N 1
ATOM 2141 C CA . ASN A 1 269 ? 14.915 7.988 -15.372 1.00 85.75 269 ASN A CA 1
ATOM 2142 C C . ASN A 1 269 ? 14.406 7.639 -16.773 1.00 85.75 269 ASN A C 1
ATOM 2144 O O . ASN A 1 269 ? 13.415 8.206 -17.235 1.00 85.75 269 ASN A O 1
ATOM 2148 N N . ASN A 1 270 ? 15.076 6.709 -17.448 1.00 89.50 270 ASN A N 1
ATOM 2149 C CA . ASN A 1 270 ? 14.724 6.290 -18.797 1.00 89.50 270 ASN A CA 1
ATOM 2150 C C . ASN A 1 270 ? 13.403 5.506 -18.820 1.00 89.50 270 ASN A C 1
ATOM 2152 O O . ASN A 1 270 ? 12.578 5.750 -19.703 1.00 89.50 270 ASN A O 1
ATOM 2156 N N . MET A 1 271 ? 13.162 4.660 -17.810 1.00 91.00 271 MET A N 1
ATOM 2157 C CA . MET A 1 271 ? 11.894 3.949 -17.619 1.00 91.00 271 MET A CA 1
ATOM 2158 C C . MET A 1 271 ? 10.704 4.914 -17.549 1.00 91.00 271 MET A C 1
ATOM 2160 O O . MET A 1 271 ? 9.658 4.638 -18.132 1.00 91.00 271 MET A O 1
ATOM 2164 N N . HIS A 1 272 ? 10.864 6.057 -16.881 1.00 88.31 272 HIS A N 1
ATOM 2165 C CA . HIS A 1 272 ? 9.829 7.088 -16.788 1.00 88.31 272 HIS A CA 1
ATOM 2166 C C . HIS A 1 272 ? 9.738 7.966 -18.048 1.00 88.31 272 HIS A C 1
ATOM 2168 O O . HIS A 1 272 ? 8.645 8.216 -18.559 1.00 88.31 272 HIS A O 1
ATOM 2174 N N . LYS A 1 273 ? 10.875 8.432 -18.583 1.00 87.44 273 LYS A N 1
ATOM 2175 C CA . LYS A 1 273 ? 10.917 9.377 -19.715 1.00 87.44 273 LYS A CA 1
ATOM 2176 C C . LYS A 1 273 ? 10.388 8.797 -21.023 1.00 87.44 273 LYS A C 1
ATOM 2178 O O . LYS A 1 273 ? 9.847 9.551 -21.830 1.00 87.44 273 LYS A O 1
ATOM 2183 N N . GLN A 1 274 ? 10.510 7.492 -21.253 1.00 90.00 274 GLN A N 1
ATOM 2184 C CA . GLN A 1 274 ? 10.014 6.872 -22.490 1.00 90.00 274 GLN A CA 1
ATOM 2185 C C . GLN A 1 274 ? 8.492 7.000 -22.668 1.00 90.00 274 GLN A C 1
ATOM 2187 O O . GLN A 1 274 ? 8.003 6.930 -23.788 1.00 90.00 274 GLN A O 1
ATOM 2192 N N . PHE A 1 275 ? 7.748 7.253 -21.586 1.00 89.81 275 PHE A N 1
ATOM 2193 C CA . PHE A 1 275 ? 6.306 7.483 -21.644 1.00 89.81 275 PHE A CA 1
ATOM 2194 C C . PHE A 1 275 ? 5.924 8.930 -21.951 1.00 89.81 275 PHE A C 1
ATOM 2196 O O . PHE A 1 275 ? 4.740 9.248 -21.932 1.00 89.81 275 PHE A O 1
ATOM 2203 N N . ARG A 1 276 ? 6.872 9.828 -22.241 1.00 88.12 276 ARG A N 1
ATOM 2204 C CA . ARG A 1 276 ? 6.554 11.161 -22.778 1.00 88.12 276 ARG A CA 1
ATOM 2205 C C . ARG A 1 276 ? 5.892 11.034 -24.147 1.00 88.12 276 ARG A C 1
ATOM 2207 O O . ARG A 1 276 ? 6.258 10.164 -24.929 1.00 88.12 276 ARG A O 1
ATOM 2214 N N . ASP A 1 277 ? 4.940 11.916 -24.434 1.00 89.31 277 ASP A N 1
ATOM 2215 C CA . ASP A 1 277 ? 4.146 11.861 -25.667 1.00 89.31 277 ASP A CA 1
ATOM 2216 C C . ASP A 1 277 ? 5.027 11.849 -26.918 1.00 89.31 277 ASP A C 1
ATOM 2218 O O . ASP A 1 277 ? 4.841 11.007 -27.787 1.00 89.31 277 ASP A O 1
ATOM 2222 N N . GLU A 1 278 ? 6.034 12.721 -26.965 1.00 90.06 278 GLU A N 1
ATOM 2223 C CA . GLU A 1 278 ? 7.030 12.787 -28.041 1.00 90.06 278 GLU A CA 1
ATOM 2224 C C . GLU A 1 278 ? 7.726 11.440 -28.298 1.00 90.06 278 GLU A C 1
ATOM 2226 O O . GLU A 1 278 ? 7.843 11.012 -29.445 1.00 90.06 278 GLU A O 1
ATOM 2231 N N . ASN A 1 279 ? 8.101 10.725 -27.233 1.00 91.06 279 ASN A N 1
ATOM 2232 C CA . ASN A 1 279 ? 8.767 9.429 -27.326 1.00 91.06 279 ASN A CA 1
ATOM 2233 C C . ASN A 1 279 ? 7.798 8.333 -27.779 1.00 91.06 279 ASN A C 1
ATOM 2235 O O . ASN A 1 279 ? 8.154 7.518 -28.625 1.00 91.06 279 ASN A O 1
ATOM 2239 N N . LEU A 1 280 ? 6.563 8.338 -27.269 1.00 92.31 280 LEU A N 1
ATOM 2240 C CA . LEU A 1 280 ? 5.526 7.381 -27.665 1.00 92.31 280 LEU A CA 1
ATOM 2241 C C . LEU A 1 280 ? 5.138 7.534 -29.138 1.00 92.31 280 LEU A C 1
ATOM 2243 O O . LEU A 1 280 ? 5.013 6.540 -29.854 1.00 92.31 280 LEU A O 1
ATOM 2247 N N . LEU A 1 281 ? 4.990 8.772 -29.607 1.00 91.81 281 LEU A N 1
ATOM 2248 C CA . LEU A 1 281 ? 4.730 9.055 -31.016 1.00 91.81 281 LEU A CA 1
ATOM 2249 C C . LEU A 1 281 ? 5.918 8.626 -31.891 1.00 91.81 281 LEU A C 1
ATOM 2251 O O . LEU A 1 281 ? 5.711 8.010 -32.936 1.00 91.81 281 LEU A O 1
ATOM 2255 N N . ALA A 1 282 ? 7.155 8.875 -31.446 1.00 90.75 282 ALA A N 1
ATOM 2256 C CA . ALA A 1 282 ? 8.363 8.472 -32.168 1.00 90.75 282 ALA A CA 1
ATOM 2257 C C . ALA A 1 282 ? 8.510 6.945 -32.299 1.00 90.75 282 ALA A C 1
ATOM 2259 O O . ALA A 1 282 ? 8.964 6.464 -33.335 1.00 90.75 282 ALA A O 1
ATOM 2260 N N . VAL A 1 283 ? 8.081 6.171 -31.294 1.00 90.62 283 VAL A N 1
ATOM 2261 C CA . VAL A 1 283 ? 8.068 4.696 -31.364 1.00 90.62 283 VAL A CA 1
ATOM 2262 C C . VAL A 1 283 ? 6.804 4.128 -32.033 1.00 90.62 283 VAL A C 1
ATOM 2264 O O . VAL A 1 283 ? 6.585 2.915 -32.010 1.00 90.62 283 VAL A O 1
ATOM 2267 N N . GLY A 1 284 ? 5.982 4.975 -32.664 1.00 93.44 284 GLY A N 1
ATOM 2268 C CA . GLY A 1 284 ? 4.876 4.574 -33.539 1.00 93.44 284 GLY A CA 1
ATOM 2269 C C . GLY A 1 284 ? 3.522 4.378 -32.856 1.00 93.44 284 GLY A C 1
ATOM 2270 O O . GLY A 1 284 ? 2.596 3.884 -33.499 1.00 93.44 284 GLY A O 1
ATOM 2271 N N . PHE A 1 285 ? 3.370 4.756 -31.584 1.00 95.06 285 PHE A N 1
ATOM 2272 C CA . PHE A 1 285 ? 2.042 4.821 -30.973 1.00 95.06 285 PHE A CA 1
ATOM 2273 C C . PHE A 1 285 ? 1.271 6.024 -31.519 1.00 95.06 285 PHE A C 1
ATOM 2275 O O . PHE A 1 285 ? 1.839 7.073 -31.819 1.00 95.06 285 PHE A O 1
ATOM 2282 N N . LYS A 1 286 ? -0.051 5.895 -31.601 1.00 95.12 286 LYS A N 1
ATOM 2283 C CA . LYS A 1 286 ? -0.970 6.988 -31.926 1.00 95.12 286 LYS A CA 1
ATOM 2284 C C . LYS A 1 286 ? -1.880 7.248 -30.740 1.00 95.12 286 LYS A C 1
ATOM 2286 O O . LYS A 1 286 ? -2.248 6.320 -30.018 1.00 95.12 286 LYS A O 1
ATOM 2291 N N . ARG A 1 287 ? -2.281 8.507 -30.560 1.00 93.56 287 ARG A N 1
ATOM 2292 C CA . ARG A 1 287 ? -3.335 8.834 -29.598 1.00 93.56 287 ARG A CA 1
ATOM 2293 C C . ARG A 1 287 ? -4.637 8.158 -30.026 1.00 93.56 287 ARG A C 1
ATOM 2295 O O . ARG A 1 287 ? -5.006 8.199 -31.198 1.00 93.56 287 ARG A O 1
ATOM 2302 N N . CYS A 1 288 ? -5.315 7.539 -29.075 1.00 93.00 288 CYS A N 1
ATOM 2303 C CA . CYS A 1 288 ? -6.570 6.832 -29.277 1.00 93.00 288 CYS A CA 1
ATOM 2304 C C . CYS A 1 288 ? -7.493 7.037 -28.071 1.00 93.00 288 CYS A C 1
ATOM 2306 O O . CYS A 1 288 ? -7.090 7.572 -27.037 1.00 93.00 288 CYS A O 1
ATOM 2308 N N . GLN A 1 289 ? -8.740 6.590 -28.206 1.00 91.69 289 GLN A N 1
ATOM 2309 C CA . GLN A 1 289 ? -9.732 6.623 -27.140 1.00 91.69 289 GLN A CA 1
ATOM 2310 C C . GLN A 1 289 ? -10.132 5.195 -26.765 1.00 91.69 289 GLN A C 1
ATOM 2312 O O . GLN A 1 289 ? -10.448 4.389 -27.640 1.00 91.69 289 GLN A O 1
ATOM 2317 N N . ILE A 1 290 ? -10.150 4.893 -25.464 1.00 86.81 290 ILE A N 1
ATOM 2318 C CA . ILE A 1 290 ? -10.573 3.587 -24.938 1.00 86.81 290 ILE A CA 1
ATOM 2319 C C . ILE A 1 290 ? -11.749 3.795 -23.987 1.00 86.81 290 ILE A C 1
ATOM 2321 O O . ILE A 1 290 ? -11.588 4.223 -22.838 1.00 86.81 290 ILE A O 1
ATOM 2325 N N . GLY A 1 291 ? -12.959 3.496 -24.466 1.00 85.38 291 GLY A N 1
ATOM 2326 C CA . GLY A 1 291 ? -14.192 3.802 -23.741 1.00 85.38 291 GLY A CA 1
ATOM 2327 C C . GLY A 1 291 ? -14.296 5.303 -23.444 1.00 85.38 291 GLY A C 1
ATOM 2328 O O . GLY A 1 291 ? -14.235 6.128 -24.352 1.00 85.38 291 GLY A O 1
ATOM 2329 N N . ALA A 1 292 ? -14.412 5.665 -22.165 1.00 83.12 292 ALA A N 1
ATOM 2330 C CA . ALA A 1 292 ? -14.456 7.062 -21.718 1.00 83.12 292 ALA A CA 1
ATOM 2331 C C . ALA A 1 292 ? -13.066 7.712 -21.516 1.00 83.12 292 ALA A C 1
ATOM 2333 O O . ALA A 1 292 ? -12.988 8.876 -21.132 1.00 83.12 292 ALA A O 1
ATOM 2334 N N . ARG A 1 293 ? -11.960 6.982 -21.728 1.00 83.44 293 ARG A N 1
ATOM 2335 C CA . ARG A 1 293 ? -10.594 7.480 -21.486 1.00 83.44 293 ARG A CA 1
ATOM 2336 C C . ARG A 1 293 ? -10.022 8.113 -22.754 1.00 83.44 293 ARG A C 1
ATOM 2338 O O . ARG A 1 293 ? -9.947 7.446 -23.782 1.00 83.44 293 ARG A O 1
ATOM 2345 N N . THR A 1 294 ? -9.601 9.375 -22.664 1.00 81.12 294 THR A N 1
ATOM 2346 C CA . THR A 1 294 ? -9.175 10.200 -23.813 1.00 81.12 294 THR A CA 1
ATOM 2347 C C . THR A 1 294 ? -7.660 10.366 -23.959 1.00 81.12 294 THR A C 1
ATOM 2349 O O . THR A 1 294 ? -7.200 10.767 -25.022 1.00 81.12 294 THR A O 1
ATOM 2352 N N . ASN A 1 295 ? -6.872 10.038 -22.930 1.00 88.94 295 ASN A N 1
ATOM 2353 C CA . ASN A 1 295 ? -5.408 10.115 -22.970 1.00 88.94 295 ASN A CA 1
ATOM 2354 C C . ASN A 1 295 ? -4.783 8.720 -23.115 1.00 88.94 295 ASN A C 1
ATOM 2356 O O . ASN A 1 295 ? -4.083 8.236 -22.222 1.00 88.94 295 ASN A O 1
ATOM 2360 N N . CYS A 1 296 ? -5.118 8.031 -24.206 1.00 92.88 296 CYS A N 1
ATOM 2361 C CA . CYS A 1 296 ? -4.643 6.677 -24.478 1.00 92.88 296 CYS A CA 1
ATOM 2362 C C . CYS A 1 296 ? -3.746 6.626 -25.712 1.00 92.88 296 CYS A C 1
ATOM 2364 O O . CYS A 1 296 ? -3.834 7.468 -26.605 1.00 92.88 296 CYS A O 1
ATOM 2366 N N . PHE A 1 297 ? -2.883 5.618 -25.738 1.00 94.25 297 PHE A N 1
ATOM 2367 C CA . PHE A 1 297 ? -1.925 5.348 -26.795 1.00 94.25 297 PHE A CA 1
ATOM 2368 C C . PHE A 1 297 ? -2.154 3.929 -27.303 1.00 94.25 297 PHE A C 1
ATOM 2370 O O . PHE A 1 297 ? -2.207 2.984 -26.516 1.00 94.25 297 PHE A O 1
ATOM 2377 N N . CYS A 1 298 ? -2.307 3.811 -28.618 1.00 94.50 298 CYS A N 1
ATOM 2378 C CA . CYS A 1 298 ? -2.545 2.559 -29.317 1.00 94.50 298 CYS A CA 1
ATOM 2379 C C . CYS A 1 298 ? -1.518 2.399 -30.433 1.00 94.50 298 CYS A C 1
ATOM 2381 O O . CYS A 1 298 ? -1.247 3.352 -31.173 1.00 94.50 298 CYS A O 1
ATOM 2383 N N . LYS A 1 299 ? -0.990 1.191 -30.588 1.00 91.31 299 LYS A N 1
ATOM 2384 C CA . LYS A 1 299 ? -0.138 0.809 -31.708 1.00 91.31 299 LYS A CA 1
ATOM 2385 C C . LYS A 1 299 ? -0.875 -0.196 -32.594 1.00 91.31 299 LYS A C 1
ATOM 2387 O O . LYS A 1 299 ? -1.533 -1.095 -32.080 1.00 91.31 299 LYS A O 1
ATOM 2392 N N . GLN A 1 300 ? -0.847 0.055 -33.904 1.00 81.38 300 GLN A N 1
ATOM 2393 C CA . GLN A 1 300 ? -1.468 -0.782 -34.939 1.00 81.38 300 GLN A CA 1
ATOM 2394 C C . GLN A 1 300 ? -0.440 -1.729 -35.541 1.00 81.38 300 GLN A C 1
ATOM 2396 O O . GLN A 1 300 ? 0.723 -1.282 -35.681 1.00 81.38 300 GLN A O 1
#